Protein AF-A0A9E6B020-F1 (afdb_monomer)

Radius of gyration: 22.85 Å; Cα contacts (8 Å, |Δi|>4): 343; chains: 1; bounding box: 53×42×64 Å

Sequence (258 aa):
MNESLLTKIRNRLSPRLDPTKPTGILADKELQTIFALYQVLSGDEGVSRNEVLDFVNQRTKTVPGVLHAYRNGIALIHKRSRDFAQITMDERNAVLHKLLRSYRHPGLEPSWRRTLRLTPVVMDRLLAPQTVQSFRDLVVRDLLARYFTSARGWKLVGYEEFSGHVRTLDEPCEVRRVEFEGDDIILTLSDATVEVLADTGLQLAEDGLLRAITKWGRQTATFSHQTHAMLGERLEEDDSGFIVRVGNKKYQVADAGE

Foldseek 3Di:
DDDDPVRVLVCLLDPDADQPADAAADDPLLLLLLLLVLCLLLVDPPDDSVVLRVLLNVCSRPGGRLVVLSVLLLVVLCVQPVVLSPDDSVVVNVSVCVLDPDDDDPVPDDPVCVVVVVDPSNVCSVPHDSSSVSNCNRRSCSSVVVLCLDQNVCVVVPHPDRPNDDPDLPPAKEFADWDADQFWIWTQIPVRDIDTADLAQWEQDPVRFIWGQDPVNRHIYGYDPVVRVVQVVQWDQDQQGIWGGRHPGIRDHDGPDD

Secondary structure (DSSP, 8-state):
-PPPHHHHHHHHHS----TTSPP----HHHHHHHHHHHHHHH--TTS-HHHHHHHHHHHHHHSTTHHHHHHHHHHHHHTT-TTTTTS-HHHHHHHHHHHS-----GGGS-HHHHHTT--HHHHHHHHS-HHHHHHIIIIIHHHHHHHHTSHHHHHHTT-S----SSS-TTS-EEEEEEEEETTEEEEEETTS-EEEPPTT-EEE-TTS-EEEEETTTTEEEEEPHHHHHHHHTTEEEETTEEEEEETTEEEEEEE---

Solvent-accessible surface area (backbone atoms only — not comparable to full-atom values): 14793 Å² total; per-residue (Å²): 133,87,78,51,71,68,54,54,50,51,50,60,61,48,67,73,73,50,69,88,39,66,54,42,74,76,52,72,72,56,49,44,40,50,50,45,49,47,34,62,73,69,71,44,84,84,62,59,66,64,64,54,52,52,52,52,40,51,45,12,54,71,36,47,11,43,40,55,47,47,51,52,36,52,54,58,46,39,76,77,37,78,57,52,55,77,52,53,73,67,57,43,44,57,54,44,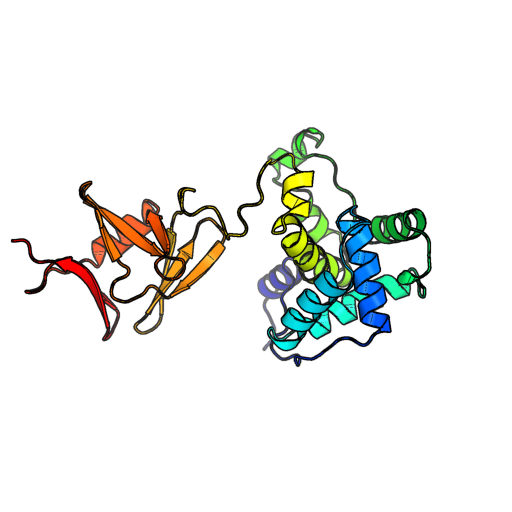56,74,68,45,81,84,72,77,59,77,90,78,50,63,69,68,38,64,75,68,65,54,41,69,68,56,50,43,51,72,71,48,55,66,69,50,46,36,27,45,67,64,37,50,44,53,55,48,52,54,41,61,70,32,56,65,37,28,46,73,76,70,41,95,69,55,77,90,48,84,74,57,69,83,56,91,38,34,31,69,40,73,45,79,58,79,54,43,45,39,39,30,34,75,86,70,50,73,49,73,57,50,51,77,18,41,36,60,44,98,87,71,44,62,32,33,44,34,83,89,75,65,28,69,23,40,48,35,75,71,42,42,54,62,51,58,77,48,57,45,79,54,97,66,15,37,29,37,72,32,79,90,39,64,27,45,29,43,68,53,78,131

pLDDT: mean 85.49, std 13.77, range [36.75, 98.44]

Mean predicted aligned error: 14.02 Å

Nearest PDB structures (foldseek):
  5j19-assembly1_A  TM=3.238E-01  e=4.592E-01  Homo sapiens
  8crc-assembly1_A  TM=3.229E-01  e=1.079E+00  Homo sapiens
  4rcp-assembly1_A  TM=3.195E-01  e=1.355E+00  Homo sapiens

Structure (mmCIF, N/CA/C/O backbone):
data_AF-A0A9E6B020-F1
#
_entry.id   AF-A0A9E6B020-F1
#
loop_
_atom_site.group_PDB
_atom_site.id
_atom_site.type_symbol
_atom_site.label_atom_id
_atom_site.label_alt_id
_atom_site.label_comp_id
_atom_site.label_asym_id
_atom_site.label_entity_id
_atom_site.label_seq_id
_atom_site.pdbx_PDB_ins_code
_atom_site.Cartn_x
_atom_site.Cartn_y
_atom_site.Cartn_z
_atom_site.occupancy
_atom_site.B_iso_or_equiv
_atom_site.auth_seq_id
_atom_site.auth_comp_id
_atom_site.auth_asym_id
_atom_site.auth_atom_id
_atom_site.pdbx_PDB_model_num
ATOM 1 N N . MET A 1 1 ? -19.507 20.415 -13.073 1.00 55.59 1 MET A N 1
ATOM 2 C CA . MET A 1 1 ? -19.107 21.310 -11.962 1.00 55.59 1 MET A CA 1
ATOM 3 C C . MET A 1 1 ? -17.609 21.555 -12.047 1.00 55.59 1 MET A C 1
ATOM 5 O O . MET A 1 1 ? -16.874 20.590 -12.202 1.00 55.59 1 MET A O 1
ATOM 9 N N . ASN A 1 2 ? -17.153 22.809 -11.987 1.00 65.75 2 ASN A N 1
ATOM 10 C CA . ASN A 1 2 ? -15.720 23.118 -11.964 1.00 65.75 2 ASN A CA 1
ATOM 11 C C . ASN A 1 2 ? -15.137 22.778 -10.585 1.00 65.75 2 ASN A C 1
ATOM 13 O O . ASN A 1 2 ? -15.584 23.321 -9.580 1.00 65.75 2 ASN A O 1
ATOM 17 N N . GLU A 1 3 ? -14.145 21.887 -10.533 1.00 79.00 3 GLU A N 1
ATOM 18 C CA . GLU A 1 3 ? -13.409 21.604 -9.297 1.00 79.00 3 GLU A CA 1
ATOM 19 C C . GLU A 1 3 ? -12.670 22.851 -8.797 1.00 79.00 3 GLU A C 1
ATOM 21 O O . GLU A 1 3 ? -12.023 23.559 -9.580 1.00 79.00 3 GLU A O 1
ATOM 26 N N . SER A 1 4 ? -12.714 23.081 -7.480 1.00 88.44 4 SER A N 1
ATOM 27 C CA . SER A 1 4 ? -11.963 24.163 -6.838 1.00 88.44 4 SER A CA 1
ATOM 28 C C . SER A 1 4 ? -10.448 23.989 -7.033 1.00 88.44 4 SER A C 1
ATOM 30 O O . SER A 1 4 ? -9.940 22.868 -7.138 1.00 88.44 4 SER A O 1
ATOM 32 N N . LEU A 1 5 ? -9.696 25.096 -7.042 1.00 81.38 5 LEU A N 1
ATOM 33 C CA . LEU A 1 5 ? -8.230 25.073 -7.151 1.00 81.38 5 LEU A CA 1
ATOM 34 C C . LEU A 1 5 ? -7.583 24.261 -6.013 1.00 81.38 5 LEU A C 1
ATOM 36 O O . LEU A 1 5 ? -6.641 23.507 -6.249 1.00 81.38 5 LEU A O 1
ATOM 40 N N . LEU A 1 6 ? -8.134 24.354 -4.798 1.00 75.62 6 LEU A N 1
ATOM 41 C CA . LEU A 1 6 ? -7.689 23.571 -3.643 1.00 75.62 6 LEU A CA 1
ATOM 42 C C . LEU A 1 6 ? -7.927 22.071 -3.844 1.00 75.62 6 LEU A C 1
ATOM 44 O O . LEU A 1 6 ? -7.044 21.271 -3.540 1.00 75.62 6 LEU A O 1
ATOM 48 N N . THR A 1 7 ? -9.073 21.684 -4.409 1.00 75.12 7 THR A N 1
ATOM 49 C CA . THR A 1 7 ? -9.372 20.287 -4.759 1.00 75.12 7 THR A CA 1
ATOM 50 C C . THR A 1 7 ? -8.377 19.764 -5.792 1.00 75.12 7 THR A C 1
ATOM 52 O O . THR A 1 7 ? -7.810 18.691 -5.600 1.00 75.12 7 THR A O 1
ATOM 55 N N . LYS A 1 8 ? -8.072 20.550 -6.832 1.00 74.19 8 LYS A N 1
ATOM 56 C CA . LYS A 1 8 ? -7.073 20.188 -7.852 1.00 74.19 8 LYS A CA 1
ATOM 57 C C . LYS A 1 8 ? -5.677 20.014 -7.258 1.00 74.19 8 LYS A C 1
ATOM 59 O O . LYS A 1 8 ? -4.999 19.040 -7.574 1.00 74.19 8 LYS A O 1
ATOM 64 N N . ILE A 1 9 ? -5.250 20.923 -6.378 1.00 76.19 9 ILE A N 1
ATOM 65 C CA . ILE A 1 9 ? -3.953 20.830 -5.691 1.00 76.19 9 ILE A CA 1
ATOM 66 C C . ILE A 1 9 ? -3.920 19.602 -4.778 1.00 76.19 9 ILE A C 1
ATOM 68 O O . ILE A 1 9 ? -2.966 18.831 -4.833 1.00 76.19 9 ILE A O 1
ATOM 72 N N . ARG A 1 10 ? -4.968 19.368 -3.984 1.00 75.94 10 ARG A N 1
ATOM 73 C CA . ARG A 1 10 ? -5.059 18.201 -3.098 1.00 75.94 10 ARG A CA 1
ATOM 74 C C . ARG A 1 10 ? -5.017 16.888 -3.880 1.00 75.94 10 ARG A C 1
ATOM 76 O O . ARG A 1 10 ? -4.250 16.002 -3.517 1.00 75.94 10 ARG A O 1
ATOM 83 N N . ASN A 1 11 ? -5.792 16.784 -4.959 1.00 71.81 11 ASN A N 1
ATOM 84 C CA . ASN A 1 11 ? -5.820 15.605 -5.827 1.00 71.81 11 ASN A CA 1
ATOM 85 C C . ASN A 1 11 ? -4.464 15.378 -6.509 1.00 71.81 11 ASN A C 1
ATOM 87 O O . ASN A 1 11 ? -4.029 14.238 -6.661 1.00 71.81 11 ASN A O 1
ATOM 91 N N . ARG A 1 12 ? -3.758 16.459 -6.862 1.00 74.00 12 ARG A N 1
ATOM 92 C CA . ARG A 1 12 ? -2.396 16.388 -7.399 1.00 74.00 12 ARG A CA 1
ATOM 93 C C . ARG A 1 12 ? -1.414 15.841 -6.360 1.00 74.00 12 ARG A C 1
ATOM 95 O O . ARG A 1 12 ? -0.698 14.892 -6.645 1.00 74.00 12 ARG A O 1
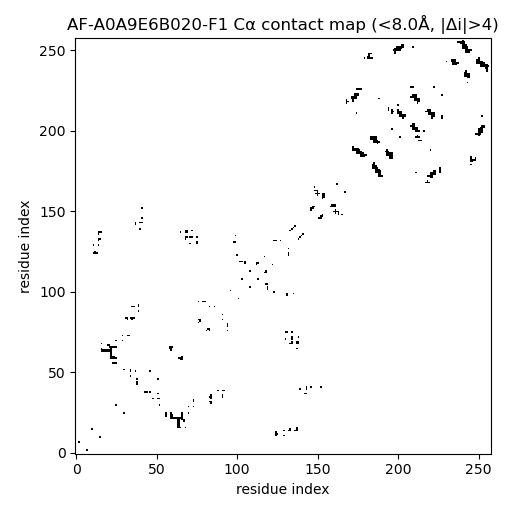ATOM 102 N N . LEU A 1 13 ? -1.430 16.387 -5.143 1.00 75.19 13 LEU A N 1
ATOM 103 C CA . LEU A 1 13 ? -0.491 16.042 -4.067 1.00 75.19 13 LEU A CA 1
ATOM 104 C C . LEU A 1 13 ? -0.776 14.699 -3.379 1.00 75.19 13 LEU A C 1
ATOM 106 O O . LEU A 1 13 ? 0.008 14.258 -2.539 1.00 75.19 13 LEU A O 1
ATOM 110 N N . SER A 1 14 ? -1.921 14.076 -3.633 1.00 78.50 14 SER A N 1
ATOM 111 C CA . SER A 1 14 ? -2.294 12.796 -3.029 1.00 78.50 14 SER A CA 1
ATOM 112 C C . SER A 1 14 ? -3.009 11.941 -4.066 1.00 78.50 14 SER A C 1
ATOM 114 O O . SER A 1 14 ? -4.242 11.939 -4.093 1.00 78.50 14 SER A O 1
ATOM 116 N N . PRO A 1 15 ? -2.249 11.233 -4.924 1.00 82.75 15 PRO A N 1
ATOM 117 C CA . PRO A 1 15 ? -2.811 10.283 -5.869 1.00 82.75 15 PRO A CA 1
ATOM 118 C C . PRO A 1 15 ? -3.754 9.306 -5.164 1.00 82.75 15 PRO A C 1
ATOM 120 O O . PRO A 1 15 ? -3.441 8.778 -4.096 1.00 82.75 15 PRO A O 1
ATOM 123 N N . ARG A 1 16 ? -4.919 9.071 -5.765 1.00 88.38 16 ARG A N 1
ATOM 124 C CA . ARG A 1 16 ? -5.928 8.128 -5.275 1.00 88.38 16 ARG A CA 1
ATOM 125 C C . ARG A 1 16 ? -6.237 7.113 -6.361 1.00 88.38 16 ARG A C 1
ATOM 127 O O . ARG A 1 16 ? -6.119 7.416 -7.548 1.00 88.38 16 ARG A O 1
ATOM 134 N N . LEU A 1 17 ? -6.636 5.919 -5.939 1.00 91.38 17 LEU A N 1
ATOM 135 C CA . LEU A 1 17 ? -7.218 4.941 -6.847 1.00 91.38 17 LEU A CA 1
ATOM 136 C C . LEU A 1 17 ? -8.537 5.492 -7.392 1.00 91.38 17 LEU A C 1
ATOM 138 O O . LEU A 1 17 ? -9.293 6.135 -6.665 1.00 91.38 17 LEU A O 1
ATOM 142 N N . ASP A 1 18 ? -8.792 5.237 -8.670 1.00 91.62 18 ASP A N 1
ATOM 143 C CA . ASP A 1 18 ? -10.074 5.532 -9.301 1.00 91.62 18 ASP A CA 1
ATOM 144 C C . ASP A 1 18 ? -10.991 4.309 -9.125 1.00 91.62 18 ASP A C 1
ATOM 146 O O . ASP A 1 18 ? -10.770 3.293 -9.797 1.00 91.62 18 ASP A O 1
ATOM 150 N N . PRO A 1 19 ? -11.998 4.370 -8.229 1.00 92.50 19 PRO A N 1
ATOM 151 C CA . PRO A 1 19 ? -12.847 3.224 -7.924 1.00 92.50 19 PRO A CA 1
ATOM 152 C C . PRO A 1 19 ? -13.773 2.848 -9.087 1.00 92.50 19 PRO A C 1
ATOM 154 O O . PRO A 1 19 ? -14.354 1.769 -9.075 1.00 92.50 19 PRO A O 1
ATOM 157 N N . THR A 1 20 ? -13.903 3.707 -10.104 1.00 95.00 20 THR A N 1
ATOM 158 C CA . THR A 1 20 ? -14.710 3.418 -11.297 1.00 95.00 20 THR A CA 1
ATOM 159 C C . THR A 1 20 ? -13.999 2.478 -12.272 1.00 95.00 20 THR A C 1
ATOM 161 O O . THR A 1 20 ? -14.618 1.961 -13.203 1.00 95.00 20 THR A O 1
ATOM 164 N N . LYS A 1 21 ? -12.690 2.244 -12.091 1.00 96.62 21 LYS A N 1
ATOM 165 C CA . LYS A 1 21 ? -11.925 1.328 -12.942 1.00 96.62 21 LYS A CA 1
ATOM 166 C C . LYS A 1 21 ? -12.154 -0.128 -12.527 1.00 96.62 21 LYS A C 1
ATOM 168 O O . LYS A 1 21 ? -12.123 -0.428 -11.332 1.00 96.62 21 LYS A O 1
ATOM 173 N N . PRO A 1 22 ? -12.292 -1.044 -13.502 1.00 95.56 22 PRO A N 1
ATOM 174 C CA . PRO A 1 22 ? -12.597 -2.440 -13.227 1.00 95.56 22 PRO A CA 1
ATOM 175 C C . PRO A 1 22 ? -11.447 -3.158 -12.514 1.00 95.56 22 PRO A C 1
ATOM 177 O O . PRO A 1 22 ? -10.271 -2.798 -12.649 1.00 95.56 22 PRO A O 1
ATOM 180 N N . THR A 1 23 ? -11.808 -4.215 -11.793 1.00 97.69 23 THR A N 1
ATOM 181 C CA . THR A 1 23 ? -10.883 -5.214 -11.253 1.00 97.69 23 THR A CA 1
ATOM 182 C C . THR A 1 23 ? -10.504 -6.243 -12.325 1.00 97.69 23 THR A C 1
ATOM 184 O O . THR A 1 23 ? -11.074 -6.275 -13.418 1.00 97.69 23 THR A O 1
ATOM 187 N N . GLY A 1 24 ? -9.503 -7.077 -12.044 1.00 97.06 24 GLY A N 1
ATOM 188 C CA . GLY A 1 24 ? -9.091 -8.152 -12.947 1.00 97.06 24 GLY A CA 1
ATOM 189 C C . GLY A 1 24 ? -7.696 -8.689 -12.652 1.00 97.06 24 GLY A C 1
ATOM 190 O O . GLY A 1 24 ? -7.213 -8.606 -11.524 1.00 97.06 24 GLY A O 1
ATOM 191 N N . ILE A 1 25 ? -7.050 -9.243 -13.677 1.00 96.81 25 ILE A N 1
ATOM 192 C CA . ILE A 1 25 ? -5.696 -9.804 -13.602 1.00 96.81 25 ILE A CA 1
ATOM 193 C C . ILE A 1 25 ? -4.771 -9.135 -14.615 1.00 96.81 25 ILE A C 1
ATOM 195 O O . ILE A 1 25 ? -5.205 -8.660 -15.671 1.00 96.81 25 ILE A O 1
ATOM 199 N N . LEU A 1 26 ? -3.490 -9.092 -14.268 1.00 97.31 26 LEU A N 1
ATOM 200 C CA . LEU A 1 26 ? -2.422 -8.685 -15.173 1.00 97.31 26 LEU A CA 1
ATOM 201 C C . LEU A 1 26 ? -2.055 -9.852 -16.100 1.00 97.31 26 LEU A C 1
ATOM 203 O O . LEU A 1 26 ? -2.167 -11.015 -15.720 1.00 97.31 26 LEU A O 1
ATOM 207 N N . ALA A 1 27 ? -1.599 -9.542 -17.310 1.00 97.56 27 ALA A N 1
ATOM 208 C CA . ALA A 1 27 ? -1.039 -10.534 -18.222 1.00 97.56 27 ALA A CA 1
ATOM 209 C C . ALA A 1 27 ? 0.325 -11.046 -17.723 1.00 97.56 27 ALA A C 1
ATOM 211 O O . ALA A 1 27 ? 1.034 -10.351 -16.996 1.00 97.56 27 ALA A O 1
ATOM 212 N N . ASP A 1 28 ? 0.771 -12.213 -18.187 1.00 97.19 28 ASP A N 1
ATOM 213 C CA . ASP A 1 28 ? 2.031 -12.815 -17.718 1.00 97.19 28 ASP A CA 1
ATOM 214 C C . ASP A 1 28 ? 3.259 -11.911 -17.899 1.00 97.19 28 ASP A C 1
ATOM 216 O O . ASP A 1 28 ? 4.110 -11.821 -17.012 1.00 97.19 28 ASP A O 1
ATOM 220 N N . LYS A 1 29 ? 3.340 -11.183 -19.020 1.00 96.94 29 LYS A N 1
ATOM 221 C CA . LYS A 1 29 ? 4.418 -10.207 -19.273 1.00 96.94 29 LYS A CA 1
ATOM 222 C C . LYS A 1 29 ? 4.358 -9.003 -18.324 1.00 96.94 29 LYS A C 1
ATOM 224 O O . LYS A 1 29 ? 5.392 -8.474 -17.910 1.00 96.94 29 LYS A O 1
ATOM 229 N N . GLU A 1 30 ? 3.149 -8.572 -17.969 1.00 98.06 30 GLU A N 1
ATOM 230 C CA . GLU A 1 30 ? 2.926 -7.511 -16.984 1.00 98.06 30 GLU A CA 1
ATOM 231 C C . GLU A 1 30 ? 3.397 -7.988 -15.600 1.00 98.06 30 GLU A C 1
ATOM 233 O O . GLU A 1 30 ? 4.183 -7.305 -14.944 1.00 98.06 30 GLU A O 1
ATOM 238 N N . LEU A 1 31 ? 3.019 -9.209 -15.208 1.00 97.94 31 LEU A N 1
ATOM 239 C CA . LEU A 1 31 ? 3.434 -9.854 -13.960 1.00 97.94 31 LEU A CA 1
ATOM 240 C C . LEU A 1 31 ? 4.957 -10.048 -13.871 1.00 97.94 31 LEU A C 1
ATOM 242 O O . LEU A 1 31 ? 5.540 -9.820 -12.814 1.00 97.94 31 LEU A O 1
ATOM 246 N N . GLN A 1 32 ? 5.631 -10.400 -14.972 1.00 97.69 32 GLN A N 1
ATOM 247 C CA . GLN A 1 32 ? 7.100 -10.456 -15.027 1.00 97.69 32 GLN A CA 1
ATOM 248 C C . GLN A 1 32 ? 7.745 -9.092 -14.744 1.00 97.69 32 GLN A C 1
ATOM 250 O O . GLN A 1 32 ? 8.721 -9.020 -13.999 1.00 97.69 32 GLN A O 1
ATOM 255 N N . THR A 1 33 ? 7.186 -8.009 -15.291 1.00 98.19 33 THR A N 1
ATOM 256 C CA . THR A 1 33 ? 7.685 -6.646 -15.041 1.00 98.19 33 THR A CA 1
ATOM 257 C C . THR A 1 33 ? 7.504 -6.251 -13.575 1.00 98.19 33 THR A C 1
ATOM 259 O O . THR A 1 33 ? 8.413 -5.679 -12.977 1.00 98.19 33 THR A O 1
ATOM 262 N N . ILE A 1 34 ? 6.358 -6.587 -12.976 1.00 98.00 34 ILE A N 1
ATOM 263 C CA . ILE A 1 34 ? 6.084 -6.309 -11.559 1.00 98.00 34 ILE A CA 1
ATOM 264 C C . ILE A 1 34 ? 6.983 -7.124 -10.634 1.00 98.00 34 ILE A C 1
ATOM 266 O O . ILE A 1 34 ? 7.492 -6.580 -9.658 1.00 98.00 34 ILE A O 1
ATOM 270 N N . PHE A 1 35 ? 7.237 -8.392 -10.952 1.00 97.50 35 PHE A N 1
ATOM 271 C CA . PHE A 1 35 ? 8.176 -9.202 -10.184 1.00 97.50 35 PHE A CA 1
ATOM 272 C C . PHE A 1 35 ? 9.600 -8.631 -10.250 1.00 97.50 35 PHE A C 1
ATOM 274 O O . PHE A 1 35 ? 10.226 -8.431 -9.213 1.00 97.50 35 PHE A O 1
ATOM 281 N N . ALA A 1 36 ? 10.080 -8.271 -11.445 1.00 96.62 36 ALA A N 1
ATOM 282 C CA . ALA A 1 36 ? 11.383 -7.628 -11.606 1.00 96.62 36 ALA A CA 1
ATOM 283 C C . ALA A 1 36 ? 11.474 -6.299 -10.836 1.00 96.62 36 ALA A C 1
ATOM 285 O O . ALA A 1 36 ? 12.505 -6.003 -10.238 1.00 96.62 36 ALA A O 1
ATOM 286 N N . LEU A 1 37 ? 10.390 -5.514 -10.812 1.00 96.06 37 LEU A N 1
ATOM 287 C CA . LEU A 1 37 ? 10.296 -4.290 -10.015 1.00 96.06 37 LEU A CA 1
ATOM 288 C C . LEU A 1 37 ? 10.406 -4.606 -8.520 1.00 96.06 37 LEU A C 1
ATOM 290 O O . LEU A 1 37 ? 11.164 -3.952 -7.810 1.00 96.06 37 LEU A O 1
ATOM 294 N N . TYR A 1 38 ? 9.671 -5.611 -8.051 1.00 95.06 38 TYR A N 1
ATOM 295 C CA . TYR A 1 38 ? 9.669 -6.026 -6.654 1.00 95.06 38 TYR A CA 1
ATOM 296 C C . TYR A 1 38 ? 11.061 -6.451 -6.171 1.00 95.06 38 TYR A C 1
ATOM 298 O O . TYR A 1 38 ? 11.473 -6.038 -5.089 1.00 95.06 38 TYR A O 1
ATOM 306 N N . GLN A 1 39 ? 11.804 -7.225 -6.970 1.00 92.56 39 GLN A N 1
ATOM 307 C CA . GLN A 1 39 ? 13.163 -7.653 -6.612 1.00 92.56 39 GLN A CA 1
ATOM 308 C C . GLN A 1 39 ? 14.093 -6.454 -6.381 1.00 92.56 39 GLN A C 1
ATOM 310 O O . GLN A 1 39 ? 14.808 -6.410 -5.388 1.00 92.56 39 GLN A O 1
ATOM 315 N N . VAL A 1 40 ? 14.025 -5.438 -7.246 1.00 91.56 40 VAL A N 1
ATOM 316 C CA . VAL A 1 40 ? 14.858 -4.231 -7.109 1.00 91.56 40 VAL A CA 1
ATOM 317 C C . VAL A 1 40 ? 14.454 -3.418 -5.880 1.00 91.56 40 VAL A C 1
ATOM 319 O O . VAL A 1 40 ? 15.307 -2.908 -5.164 1.00 91.56 40 VAL A O 1
ATOM 322 N N . LEU A 1 41 ? 13.148 -3.285 -5.630 1.00 88.38 41 LEU A N 1
ATOM 323 C CA . LEU A 1 41 ? 12.630 -2.515 -4.498 1.00 88.38 41 LEU A CA 1
ATOM 324 C C . LEU A 1 41 ? 12.944 -3.162 -3.145 1.00 88.38 41 LEU A C 1
ATOM 326 O O . LEU A 1 41 ? 13.236 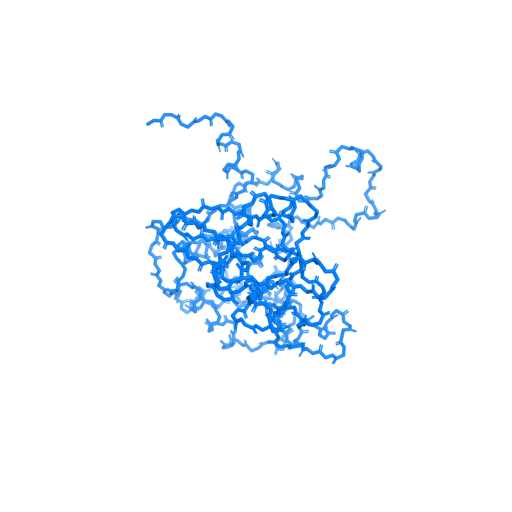-2.453 -2.186 1.00 88.38 41 LEU A O 1
ATOM 330 N N . SER A 1 42 ? 12.837 -4.487 -3.064 1.00 87.12 42 SER A N 1
ATOM 331 C CA . SER A 1 42 ? 13.102 -5.250 -1.839 1.00 87.12 42 SER A CA 1
ATOM 332 C C . SER A 1 42 ? 14.591 -5.488 -1.598 1.00 87.12 42 SER A C 1
ATOM 334 O O . SER A 1 42 ? 14.993 -5.655 -0.449 1.00 87.12 42 SER A O 1
ATOM 336 N N . GLY A 1 43 ? 15.399 -5.521 -2.664 1.00 85.06 43 GLY A N 1
ATOM 337 C CA . GLY A 1 43 ? 16.785 -5.982 -2.604 1.00 85.06 43 GLY A CA 1
ATOM 338 C C . GLY A 1 43 ? 16.918 -7.475 -2.274 1.00 85.06 43 GLY A C 1
ATOM 339 O O . GLY A 1 43 ? 18.019 -7.923 -1.975 1.00 85.06 43 GLY A O 1
ATOM 340 N N . ASP A 1 44 ? 15.818 -8.240 -2.300 1.00 83.81 44 ASP A N 1
ATOM 341 C CA . ASP A 1 44 ? 15.783 -9.671 -1.976 1.00 83.81 44 ASP A CA 1
ATOM 342 C C . ASP A 1 44 ? 15.581 -10.497 -3.252 1.00 83.81 44 ASP A C 1
ATOM 344 O O . ASP A 1 44 ? 14.473 -10.626 -3.780 1.00 83.81 44 ASP A O 1
ATOM 348 N N . GLU A 1 45 ? 16.668 -11.086 -3.749 1.00 82.88 45 GLU A N 1
ATOM 349 C CA . GLU A 1 45 ? 16.633 -11.977 -4.914 1.00 82.88 45 GLU A CA 1
ATOM 350 C C . GLU A 1 45 ? 15.981 -13.332 -4.612 1.00 82.88 45 GLU A C 1
ATOM 352 O O . GLU A 1 45 ? 15.519 -14.012 -5.528 1.00 82.88 45 GLU A O 1
ATOM 357 N N . GLY A 1 46 ? 15.904 -13.719 -3.336 1.00 85.31 46 GLY A N 1
ATOM 358 C CA . GLY A 1 46 ? 15.385 -15.010 -2.903 1.00 85.31 46 GLY A CA 1
ATOM 359 C C . GLY A 1 46 ? 13.867 -15.058 -2.746 1.00 85.31 46 GLY A C 1
ATOM 360 O O . GLY A 1 46 ? 13.346 -16.100 -2.337 1.00 85.31 46 GLY A O 1
ATOM 361 N N . VAL A 1 47 ? 13.150 -13.957 -2.992 1.00 87.12 47 VAL A N 1
ATOM 362 C CA . VAL A 1 47 ? 11.688 -13.920 -2.873 1.00 87.12 47 VAL A CA 1
ATOM 363 C C . VAL A 1 47 ? 11.019 -14.792 -3.939 1.00 87.12 47 VAL A C 1
ATOM 365 O O . VAL A 1 47 ? 11.378 -14.774 -5.118 1.00 87.12 47 VAL A O 1
ATOM 368 N N . SER A 1 48 ? 10.010 -15.564 -3.528 1.00 91.81 48 SER A N 1
ATOM 369 C CA . SER A 1 48 ? 9.273 -16.436 -4.441 1.00 91.81 48 SER A CA 1
ATOM 370 C C . SER A 1 48 ? 8.467 -15.615 -5.442 1.00 91.81 48 SER A C 1
ATOM 372 O O . SER A 1 48 ? 7.654 -14.769 -5.065 1.00 91.81 48 SER A O 1
ATOM 374 N N . ARG A 1 49 ? 8.630 -15.920 -6.734 1.00 94.44 49 ARG A N 1
ATOM 375 C CA . ARG A 1 49 ? 7.823 -15.310 -7.796 1.00 94.44 49 ARG A CA 1
ATOM 376 C C . ARG A 1 49 ? 6.334 -15.499 -7.539 1.00 94.44 49 ARG A C 1
ATOM 378 O O . ARG A 1 49 ? 5.595 -14.523 -7.584 1.00 94.44 49 ARG A O 1
ATOM 385 N N . ASN A 1 50 ? 5.909 -16.722 -7.230 1.00 94.44 50 ASN A N 1
ATOM 386 C CA . ASN A 1 50 ? 4.492 -17.041 -7.051 1.00 94.44 50 ASN A CA 1
ATOM 387 C C . ASN A 1 50 ? 3.872 -16.241 -5.899 1.00 94.44 50 ASN A C 1
ATOM 389 O O . ASN A 1 50 ? 2.798 -15.687 -6.075 1.00 94.44 50 ASN A O 1
ATOM 393 N N . GLU A 1 51 ? 4.592 -16.067 -4.785 1.00 90.94 51 GLU A N 1
ATOM 394 C CA . GLU A 1 51 ? 4.114 -15.271 -3.645 1.00 90.94 51 GLU A CA 1
ATOM 395 C C . GLU A 1 51 ? 3.800 -13.818 -4.042 1.00 90.94 51 GLU A C 1
ATOM 397 O O . GLU A 1 51 ? 2.762 -13.268 -3.666 1.00 90.94 51 GLU A O 1
ATOM 402 N N . VAL A 1 52 ? 4.679 -13.198 -4.838 1.00 93.19 52 VAL A N 1
ATOM 403 C CA . VAL A 1 52 ? 4.475 -11.829 -5.330 1.00 93.19 52 VAL A CA 1
ATOM 404 C C . VAL A 1 52 ? 3.303 -11.776 -6.309 1.00 93.19 52 VAL A C 1
ATOM 406 O O . VAL A 1 52 ? 2.474 -10.869 -6.226 1.00 93.19 52 VAL A O 1
ATOM 409 N N . LEU A 1 53 ? 3.210 -12.738 -7.234 1.00 94.62 53 LEU A N 1
ATOM 410 C CA . LEU A 1 53 ? 2.138 -12.756 -8.232 1.00 94.62 53 LEU A CA 1
ATOM 411 C C . LEU A 1 53 ? 0.767 -13.000 -7.593 1.00 94.62 53 LEU A C 1
ATOM 413 O O . LEU A 1 53 ? -0.197 -12.348 -7.989 1.00 94.62 53 LEU A O 1
ATOM 417 N N . ASP A 1 54 ? 0.681 -13.882 -6.599 1.00 93.50 54 ASP A N 1
ATOM 418 C CA . ASP A 1 54 ? -0.552 -14.173 -5.866 1.00 93.50 54 ASP A CA 1
ATOM 419 C C . ASP A 1 54 ? -1.044 -12.938 -5.116 1.00 93.50 54 ASP A C 1
ATOM 421 O O . ASP A 1 54 ? -2.216 -12.576 -5.235 1.00 93.50 54 ASP A O 1
ATOM 425 N N . PHE A 1 55 ? -0.140 -12.224 -4.436 1.00 93.75 55 PHE A N 1
ATOM 426 C CA . PHE A 1 55 ? -0.463 -10.950 -3.796 1.00 93.75 55 PHE A CA 1
ATOM 427 C C . PHE A 1 55 ? -0.997 -9.925 -4.804 1.00 93.75 55 PHE A C 1
ATOM 429 O O . PHE A 1 55 ? -2.079 -9.366 -4.609 1.00 93.75 55 PHE A O 1
ATOM 436 N N . VAL A 1 56 ? -0.271 -9.691 -5.901 1.00 96.31 56 VAL A N 1
ATOM 437 C CA . VAL A 1 56 ? -0.668 -8.697 -6.908 1.00 96.31 56 VAL A CA 1
ATOM 438 C C . VAL A 1 56 ? -2.015 -9.072 -7.526 1.00 96.31 56 VAL A C 1
ATOM 440 O O . VAL A 1 56 ? -2.907 -8.230 -7.591 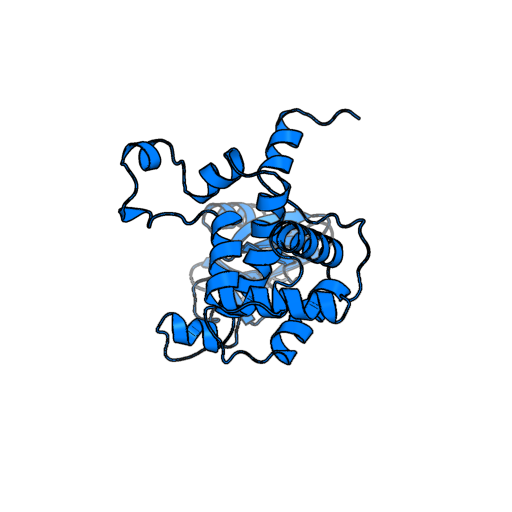1.00 96.31 56 VAL A O 1
ATOM 443 N N . ASN A 1 57 ? -2.209 -10.337 -7.903 1.00 95.94 57 ASN A N 1
ATOM 444 C CA . ASN A 1 57 ? -3.468 -10.817 -8.469 1.00 95.94 57 ASN A CA 1
ATOM 445 C C . ASN A 1 57 ? -4.629 -10.726 -7.475 1.00 95.94 57 ASN A C 1
ATOM 447 O O . ASN A 1 57 ? -5.738 -10.363 -7.866 1.00 95.94 57 ASN A O 1
ATOM 451 N N . GLN A 1 58 ? -4.405 -11.038 -6.197 1.00 94.81 58 GLN A N 1
ATOM 452 C CA . GLN A 1 58 ? -5.415 -10.858 -5.157 1.00 94.81 58 GLN A CA 1
ATOM 453 C C . GLN A 1 58 ? -5.829 -9.386 -5.081 1.00 94.81 58 GLN A C 1
ATOM 455 O O . GLN A 1 58 ? -7.022 -9.080 -5.131 1.00 94.81 58 GLN A O 1
ATOM 460 N N . ARG A 1 59 ? -4.864 -8.460 -5.030 1.00 94.88 59 ARG A N 1
ATOM 461 C CA . ARG A 1 59 ? -5.122 -7.014 -4.962 1.00 94.88 59 ARG A CA 1
ATOM 462 C C . ARG A 1 59 ? -5.872 -6.504 -6.191 1.00 94.88 59 ARG A C 1
ATOM 464 O O . ARG A 1 59 ? -6.885 -5.825 -6.039 1.00 94.88 59 ARG A O 1
ATOM 471 N N . THR A 1 60 ? -5.440 -6.865 -7.400 1.00 97.50 60 THR A N 1
ATOM 472 C CA . THR A 1 60 ? -6.092 -6.416 -8.642 1.00 97.50 60 THR A CA 1
ATOM 473 C C . THR A 1 60 ? -7.496 -6.992 -8.832 1.00 97.50 60 THR A C 1
ATOM 475 O O . THR A 1 60 ? -8.319 -6.350 -9.485 1.00 97.50 60 THR A O 1
ATOM 478 N N . LYS A 1 61 ? -7.795 -8.170 -8.264 1.00 97.06 61 LYS A N 1
ATOM 479 C CA . LYS A 1 61 ? -9.137 -8.781 -8.281 1.00 97.06 61 LYS A CA 1
ATOM 480 C C . LYS A 1 61 ? -10.097 -8.157 -7.266 1.00 97.06 61 LYS A C 1
ATOM 482 O O . LYS A 1 61 ? -11.293 -8.108 -7.530 1.00 97.06 61 LYS A O 1
ATOM 487 N N . THR A 1 62 ? -9.583 -7.717 -6.118 1.00 91.81 62 THR A N 1
ATOM 488 C CA . THR A 1 62 ? -10.400 -7.315 -4.957 1.00 91.81 62 THR A CA 1
ATOM 489 C C . THR A 1 62 ? -10.591 -5.812 -4.819 1.00 91.81 62 THR A C 1
ATOM 491 O O . THR A 1 62 ? -11.624 -5.384 -4.316 1.00 91.81 62 THR A O 1
ATOM 494 N N . VAL A 1 63 ? -9.627 -5.003 -5.263 1.00 93.56 63 VAL A N 1
ATOM 495 C CA . VAL A 1 63 ? -9.644 -3.553 -5.039 1.00 93.56 63 VAL A CA 1
ATOM 496 C C . VAL A 1 63 ? -9.781 -2.801 -6.368 1.00 93.56 63 VAL A C 1
ATOM 498 O O . VAL A 1 63 ? -8.852 -2.824 -7.188 1.00 93.56 63 VAL A O 1
ATOM 501 N N . PRO A 1 64 ? -10.907 -2.098 -6.598 1.00 95.31 64 PRO A N 1
ATOM 502 C CA . PRO A 1 64 ? -11.099 -1.260 -7.779 1.00 95.31 64 PRO A CA 1
ATOM 503 C C . PRO A 1 64 ? -9.984 -0.218 -7.955 1.00 95.31 64 PRO A C 1
ATOM 505 O O . PRO A 1 64 ? -9.438 0.314 -6.988 1.00 95.31 64 PRO A O 1
ATOM 508 N N . GLY A 1 65 ? -9.604 0.061 -9.204 1.00 95.31 65 GLY A N 1
ATOM 509 C CA . GLY A 1 65 ? -8.516 0.997 -9.519 1.00 95.31 65 GLY A CA 1
ATOM 510 C C . GLY A 1 65 ? -7.097 0.429 -9.446 1.00 95.31 65 GLY A C 1
ATOM 511 O O . GLY A 1 65 ? -6.217 0.943 -10.142 1.00 95.31 65 GLY A O 1
ATOM 512 N N . VAL A 1 66 ? -6.850 -0.646 -8.686 1.00 96.88 66 VAL A N 1
ATOM 513 C CA . VAL A 1 66 ? -5.490 -1.191 -8.507 1.00 96.88 66 VAL A CA 1
ATOM 514 C C . VAL A 1 66 ? -4.926 -1.737 -9.815 1.00 96.88 66 VAL A C 1
ATOM 516 O O . VAL A 1 66 ? -3.817 -1.368 -10.197 1.00 96.88 66 VAL A O 1
ATOM 519 N N . LEU A 1 67 ? -5.699 -2.530 -10.566 1.00 98.19 67 LEU A N 1
ATOM 520 C CA . LEU A 1 67 ? -5.266 -3.050 -11.870 1.00 98.19 67 LEU A CA 1
ATOM 521 C C . LEU A 1 67 ? -4.793 -1.926 -12.805 1.00 98.19 67 LEU A C 1
ATOM 523 O O . LEU A 1 67 ? -3.746 -2.028 -13.445 1.00 98.19 67 LEU A O 1
ATOM 527 N N . HIS A 1 68 ? -5.549 -0.829 -12.855 1.00 98.06 68 HIS A N 1
ATOM 528 C CA . HIS A 1 68 ? -5.211 0.326 -13.676 1.00 98.06 68 HIS A CA 1
ATOM 529 C C . HIS A 1 68 ? -3.930 1.024 -13.194 1.00 98.06 68 HIS A C 1
ATOM 531 O O . HIS A 1 68 ? -3.082 1.376 -14.014 1.00 98.06 68 HIS A O 1
ATOM 537 N N . ALA A 1 69 ? -3.748 1.179 -11.878 1.00 97.44 69 ALA A N 1
ATOM 538 C CA . ALA A 1 69 ? -2.533 1.752 -11.301 1.00 97.44 69 ALA A CA 1
ATOM 539 C C . ALA A 1 69 ? -1.283 0.923 -11.650 1.00 97.44 69 ALA A C 1
ATOM 541 O O . ALA A 1 69 ? -0.291 1.487 -12.119 1.00 97.44 69 ALA A O 1
ATOM 542 N N . TYR A 1 70 ? -1.354 -0.405 -11.514 1.00 98.25 70 TYR A N 1
ATOM 543 C CA . TYR A 1 70 ? -0.266 -1.315 -11.885 1.00 98.25 70 TYR A CA 1
ATOM 544 C C . TYR A 1 70 ? 0.078 -1.217 -13.376 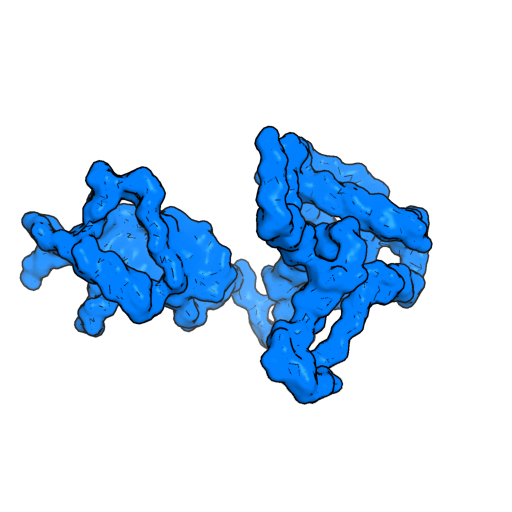1.00 98.25 70 TYR A C 1
ATOM 546 O O . TYR A 1 70 ? 1.247 -1.045 -13.724 1.00 98.25 70 TYR A O 1
ATOM 554 N N . ARG A 1 71 ? -0.924 -1.225 -14.265 1.00 98.44 71 ARG A N 1
ATOM 555 C CA . ARG A 1 71 ? -0.712 -1.055 -15.715 1.00 98.44 71 ARG A CA 1
ATOM 556 C C . ARG A 1 71 ? -0.074 0.283 -16.072 1.00 98.44 71 ARG A C 1
ATOM 558 O O . ARG A 1 71 ? 0.843 0.328 -16.889 1.00 98.44 71 ARG A O 1
ATOM 565 N N . ASN A 1 72 ? -0.502 1.367 -15.429 1.00 98.00 72 ASN A N 1
ATOM 566 C CA . ASN A 1 72 ? 0.108 2.683 -15.620 1.00 98.00 72 ASN A CA 1
ATOM 567 C C . ASN A 1 72 ? 1.566 2.708 -15.138 1.00 98.00 72 ASN A C 1
ATOM 569 O O . ASN A 1 72 ? 2.416 3.314 -15.793 1.00 98.00 72 ASN A O 1
ATOM 573 N N . GLY A 1 73 ? 1.867 2.028 -14.028 1.00 97.50 73 GLY A N 1
ATOM 574 C CA . GLY A 1 73 ? 3.230 1.838 -13.535 1.00 97.50 73 GLY A CA 1
ATOM 575 C C . GLY A 1 73 ? 4.108 1.064 -14.519 1.00 97.50 73 GLY A C 1
ATOM 576 O O . GLY A 1 73 ? 5.196 1.521 -14.862 1.00 97.50 73 GLY A O 1
ATOM 577 N N . ILE A 1 74 ? 3.608 -0.054 -15.050 1.00 98.19 74 ILE A N 1
ATOM 578 C CA . ILE A 1 74 ? 4.295 -0.851 -16.079 1.00 98.19 74 ILE A CA 1
ATOM 579 C C . ILE A 1 74 ? 4.559 -0.006 -17.325 1.00 98.19 74 ILE A C 1
ATOM 581 O O . ILE A 1 74 ? 5.691 0.053 -17.798 1.00 98.19 74 ILE A O 1
ATOM 585 N N . ALA A 1 75 ? 3.554 0.722 -17.816 1.00 98.19 75 ALA A N 1
ATOM 586 C CA . ALA A 1 75 ? 3.712 1.607 -18.965 1.00 98.19 75 ALA A CA 1
ATOM 587 C C . ALA A 1 75 ? 4.757 2.709 -18.709 1.00 98.19 75 ALA A C 1
ATOM 589 O O . ALA A 1 75 ? 5.511 3.075 -19.612 1.00 98.19 75 ALA A O 1
ATOM 590 N N . LEU A 1 76 ? 4.833 3.241 -17.483 1.00 97.06 76 LEU A N 1
ATOM 591 C CA . LEU A 1 76 ? 5.856 4.213 -17.092 1.00 97.06 76 LEU A CA 1
ATOM 592 C C . LEU A 1 76 ? 7.267 3.603 -17.111 1.00 97.06 76 LEU A C 1
ATOM 594 O O . LEU A 1 76 ? 8.194 4.254 -17.595 1.00 97.06 76 LEU A O 1
ATOM 598 N N . ILE A 1 77 ? 7.425 2.365 -16.638 1.00 97.25 77 ILE A N 1
ATOM 599 C CA . ILE A 1 77 ? 8.693 1.624 -16.687 1.00 97.25 77 ILE A CA 1
ATOM 600 C C . ILE A 1 77 ? 9.083 1.329 -18.139 1.00 97.25 77 ILE A C 1
ATOM 602 O O . ILE A 1 77 ? 10.206 1.627 -18.544 1.00 97.25 77 ILE A O 1
ATOM 606 N N . HIS A 1 78 ? 8.151 0.838 -18.959 1.00 97.44 78 HIS A N 1
ATOM 607 C CA . HIS A 1 78 ? 8.393 0.488 -20.365 1.00 97.44 78 HIS A CA 1
ATOM 608 C C . HIS A 1 78 ? 8.764 1.683 -21.243 1.00 97.44 78 HIS A C 1
ATOM 610 O O . HIS A 1 78 ? 9.504 1.525 -22.213 1.00 97.44 78 HIS A O 1
ATOM 616 N N . LYS A 1 79 ? 8.337 2.899 -20.878 1.00 96.94 79 LYS A N 1
ATOM 617 C CA . LYS A 1 79 ? 8.830 4.141 -21.505 1.00 96.94 79 LYS A CA 1
ATOM 618 C C . LYS A 1 79 ? 10.331 4.367 -21.297 1.00 96.94 79 LYS A C 1
ATOM 620 O O . LYS A 1 79 ? 10.921 5.159 -22.027 1.00 96.94 79 LYS A O 1
ATOM 625 N N . ARG A 1 80 ? 10.940 3.737 -20.289 1.00 95.31 80 ARG A N 1
ATOM 626 C CA . ARG A 1 80 ? 12.377 3.825 -19.985 1.00 95.31 80 ARG A CA 1
ATOM 627 C C . ARG A 1 80 ? 13.142 2.565 -20.377 1.00 95.31 80 ARG A C 1
ATOM 629 O O . ARG A 1 80 ? 14.279 2.689 -20.810 1.00 95.31 80 ARG A O 1
ATOM 636 N N . SER A 1 81 ? 12.530 1.392 -20.234 1.00 96.88 81 SER A N 1
ATOM 637 C CA . SER A 1 81 ? 13.094 0.107 -20.652 1.00 96.88 81 SER A CA 1
ATOM 638 C C . SER A 1 81 ? 11.972 -0.874 -20.997 1.00 96.88 81 SER A C 1
ATOM 640 O O . SER A 1 81 ? 11.235 -1.307 -20.110 1.00 96.88 81 SER A O 1
ATOM 642 N N . ARG A 1 82 ? 11.818 -1.205 -22.288 1.00 94.06 82 ARG A N 1
ATOM 643 C CA . ARG A 1 82 ? 10.773 -2.132 -22.773 1.00 94.06 82 ARG A CA 1
ATOM 644 C C . ARG A 1 82 ? 10.957 -3.543 -22.217 1.00 94.06 82 ARG A C 1
ATOM 646 O O . ARG A 1 82 ? 9.980 -4.177 -21.838 1.00 94.06 82 ARG A O 1
ATOM 653 N N . ASP A 1 83 ? 12.207 -3.972 -22.083 1.00 94.88 83 ASP A N 1
ATOM 654 C CA . ASP A 1 83 ? 12.581 -5.307 -21.619 1.00 94.88 83 ASP A CA 1
ATOM 655 C C . ASP A 1 83 ? 13.054 -5.283 -20.160 1.00 94.88 83 ASP A C 1
ATOM 657 O O . ASP A 1 83 ? 13.974 -5.998 -19.772 1.00 94.88 83 ASP A O 1
ATOM 661 N N . PHE A 1 84 ? 12.419 -4.452 -19.323 1.00 97.38 84 PHE A N 1
ATOM 662 C CA . PHE A 1 84 ? 12.807 -4.251 -17.921 1.00 97.38 84 PHE A CA 1
ATOM 663 C C . PHE A 1 84 ? 12.957 -5.561 -17.123 1.00 97.38 84 PHE A C 1
ATOM 665 O O . PHE A 1 84 ? 13.828 -5.670 -16.269 1.00 97.38 84 PHE A O 1
ATOM 672 N N . ALA A 1 85 ? 12.139 -6.574 -17.416 1.00 97.06 85 ALA A N 1
ATOM 673 C CA . ALA A 1 85 ? 12.221 -7.878 -16.757 1.00 97.06 85 ALA A CA 1
ATOM 674 C C . ALA A 1 85 ? 13.388 -8.765 -17.236 1.00 97.06 85 ALA A C 1
ATOM 676 O O . ALA A 1 85 ? 13.690 -9.755 -16.580 1.00 97.06 85 ALA A O 1
ATOM 677 N N . GLN A 1 86 ? 14.017 -8.442 -18.369 1.00 97.25 86 GLN A N 1
ATOM 678 C CA . GLN A 1 86 ? 15.083 -9.241 -18.992 1.00 97.25 86 GLN A CA 1
ATOM 679 C C . GLN A 1 86 ? 16.480 -8.649 -18.769 1.00 97.25 86 GLN A C 1
ATOM 681 O O . GLN A 1 86 ? 17.470 -9.363 -18.877 1.00 97.25 86 GLN A O 1
ATOM 686 N N . ILE A 1 87 ? 16.567 -7.362 -18.433 1.00 96.75 87 ILE A N 1
ATOM 687 C CA . ILE A 1 87 ? 17.830 -6.697 -18.085 1.00 96.75 87 ILE A CA 1
ATOM 688 C C . ILE A 1 87 ? 18.331 -7.112 -16.693 1.00 96.75 87 ILE A C 1
ATOM 690 O O . ILE A 1 87 ? 17.573 -7.662 -15.883 1.00 96.75 87 ILE A O 1
ATOM 694 N N . THR A 1 88 ? 19.605 -6.831 -16.418 1.00 95.56 88 THR A N 1
ATOM 695 C CA . THR A 1 88 ? 20.293 -7.169 -15.160 1.00 95.56 88 THR A CA 1
ATOM 696 C C . THR A 1 88 ? 19.765 -6.367 -13.966 1.00 95.56 88 THR A C 1
ATOM 698 O O . THR A 1 88 ? 19.111 -5.335 -14.134 1.00 95.56 88 THR A O 1
ATOM 701 N N . MET A 1 89 ? 20.058 -6.816 -12.739 1.00 90.31 89 MET A N 1
ATOM 702 C CA . MET A 1 89 ? 19.628 -6.120 -11.517 1.00 90.31 89 MET A CA 1
ATOM 703 C C . MET A 1 89 ? 20.135 -4.671 -11.464 1.00 90.31 89 MET A C 1
ATOM 705 O O . MET A 1 89 ? 19.355 -3.755 -11.193 1.00 90.31 89 MET A O 1
ATOM 709 N N . ASP A 1 90 ? 21.405 -4.447 -11.805 1.00 89.75 90 ASP A N 1
ATOM 710 C CA . ASP A 1 90 ? 22.016 -3.115 -11.809 1.00 89.75 90 ASP A CA 1
ATOM 711 C C . ASP A 1 90 ? 21.357 -2.181 -12.827 1.00 89.75 90 ASP A C 1
ATOM 713 O O . ASP A 1 90 ? 21.059 -1.021 -12.528 1.00 89.75 90 ASP A O 1
ATOM 717 N N . GLU A 1 91 ? 21.053 -2.688 -14.024 1.00 94.38 91 GLU A N 1
ATOM 718 C CA . GLU A 1 91 ? 20.351 -1.914 -15.047 1.00 94.38 91 GLU A CA 1
ATOM 719 C C . GLU A 1 91 ? 18.922 -1.576 -14.617 1.00 94.38 91 GLU A C 1
ATOM 721 O O . GLU A 1 91 ? 18.464 -0.445 -14.821 1.00 94.38 91 GLU A O 1
ATOM 726 N N . ARG A 1 92 ? 18.210 -2.517 -13.980 1.00 94.44 92 ARG A N 1
ATOM 727 C CA . ARG A 1 92 ? 16.876 -2.250 -13.425 1.00 94.44 92 ARG A CA 1
ATOM 728 C C . ARG A 1 92 ? 16.946 -1.168 -12.357 1.00 94.44 92 ARG A C 1
ATOM 730 O O . ARG A 1 92 ? 16.145 -0.232 -12.388 1.00 94.44 92 ARG A O 1
ATOM 737 N N . ASN A 1 93 ? 17.924 -1.254 -11.458 1.00 89.00 93 ASN A N 1
ATOM 738 C CA . ASN A 1 93 ? 18.145 -0.253 -10.425 1.00 89.00 93 ASN A CA 1
ATOM 739 C C . ASN A 1 93 ? 18.444 1.127 -11.035 1.00 89.00 93 ASN A C 1
ATOM 741 O O . ASN A 1 93 ? 17.840 2.128 -10.649 1.00 89.00 93 ASN A O 1
ATOM 745 N N . ALA A 1 94 ? 19.281 1.191 -12.073 1.00 87.62 94 ALA A N 1
ATOM 746 C CA . ALA A 1 94 ? 19.562 2.428 -12.799 1.00 87.62 94 ALA A CA 1
ATOM 747 C C . ALA A 1 94 ? 18.310 3.020 -13.477 1.00 87.62 94 ALA A C 1
ATOM 749 O O . ALA A 1 94 ? 18.125 4.242 -13.488 1.00 87.62 94 ALA A O 1
ATOM 750 N N . VAL A 1 95 ? 17.424 2.182 -14.029 1.00 92.25 95 VAL A N 1
ATOM 751 C CA . VAL A 1 95 ? 16.125 2.622 -14.566 1.00 92.25 95 VAL A CA 1
ATOM 752 C C . VAL A 1 95 ? 15.246 3.191 -13.452 1.00 92.25 95 VAL A C 1
ATOM 754 O O . VAL A 1 95 ? 14.672 4.272 -13.626 1.00 92.25 95 VAL A O 1
ATOM 757 N N . LEU A 1 96 ? 15.165 2.518 -12.300 1.00 90.12 96 LEU A N 1
ATOM 758 C CA . LEU A 1 96 ? 14.365 2.996 -11.176 1.00 90.12 96 LEU A CA 1
ATOM 759 C C . LEU A 1 96 ? 14.922 4.280 -10.572 1.00 90.12 96 LEU A C 1
ATOM 761 O O . LEU A 1 96 ? 14.128 5.173 -10.317 1.00 90.12 96 LEU A O 1
ATOM 765 N N . HIS A 1 97 ? 16.236 4.461 -10.444 1.00 86.38 97 HIS A N 1
ATOM 766 C CA . HIS A 1 97 ? 16.822 5.721 -9.966 1.00 86.38 97 HIS A CA 1
ATOM 767 C C . HIS A 1 97 ? 16.530 6.924 -10.878 1.00 86.38 97 HIS A C 1
ATOM 769 O O . HIS A 1 97 ? 16.483 8.064 -10.411 1.00 86.38 97 HIS A O 1
ATOM 775 N N . LYS A 1 98 ? 16.285 6.698 -12.176 1.00 87.00 98 LYS A N 1
ATOM 776 C CA . LYS A 1 98 ? 15.838 7.754 -13.104 1.00 87.00 98 LYS A CA 1
ATOM 777 C C . LYS A 1 98 ? 14.358 8.111 -12.928 1.00 87.00 98 LYS A C 1
ATOM 779 O O . LYS A 1 98 ? 13.953 9.217 -13.285 1.00 87.00 98 LYS A O 1
ATOM 784 N N . LEU A 1 99 ? 13.543 7.179 -12.432 1.00 86.19 99 LEU A N 1
ATOM 785 C CA . LEU A 1 99 ? 12.107 7.372 -12.198 1.00 86.19 99 LEU A CA 1
ATOM 786 C C . LEU A 1 99 ? 11.819 7.866 -10.778 1.00 86.19 99 LEU A C 1
ATOM 788 O O . LEU A 1 99 ? 11.021 8.777 -10.579 1.00 86.19 99 LEU A O 1
ATOM 792 N N . LEU A 1 100 ? 12.476 7.258 -9.801 1.00 84.94 100 LEU A N 1
ATOM 793 C CA . LEU A 1 100 ? 12.297 7.439 -8.376 1.00 84.94 100 LEU A CA 1
ATOM 794 C C . LEU A 1 100 ? 13.498 8.212 -7.841 1.00 84.94 100 LEU A C 1
ATOM 796 O O . LEU A 1 100 ? 14.616 7.708 -7.783 1.00 84.94 100 LEU A O 1
ATOM 800 N N . ARG A 1 101 ? 13.257 9.451 -7.411 1.00 77.06 101 ARG A N 1
ATOM 801 C CA . ARG A 1 101 ? 14.280 10.237 -6.719 1.00 77.06 101 ARG A CA 1
ATOM 802 C C . ARG A 1 101 ? 14.690 9.542 -5.426 1.00 77.06 101 ARG A C 1
ATOM 804 O O . ARG A 1 101 ? 13.823 9.268 -4.593 1.00 77.06 101 ARG A O 1
ATOM 811 N N . SER A 1 102 ? 15.988 9.314 -5.263 1.00 70.31 102 SER A N 1
ATOM 812 C CA . SER A 1 102 ? 16.581 8.964 -3.975 1.00 70.31 102 SER A CA 1
ATOM 813 C C . SER A 1 102 ? 16.579 10.189 -3.074 1.00 70.31 102 SER A C 1
ATOM 815 O O . SER A 1 102 ? 16.921 11.292 -3.509 1.00 70.31 102 SER A O 1
ATOM 817 N N . TYR A 1 103 ? 16.224 9.991 -1.813 1.00 65.38 103 TYR A N 1
ATOM 818 C CA . TYR A 1 103 ? 16.281 11.043 -0.810 1.00 65.38 103 TYR A CA 1
ATOM 819 C C . TYR A 1 103 ? 17.398 10.771 0.174 1.00 65.38 103 TYR A C 1
ATOM 821 O O . TYR A 1 103 ? 17.668 9.622 0.519 1.00 65.38 103 TYR A O 1
ATOM 829 N N . ARG A 1 104 ? 18.061 11.843 0.610 1.00 61.94 104 ARG A N 1
ATOM 830 C CA . ARG A 1 104 ? 19.053 11.732 1.672 1.00 61.94 104 ARG A CA 1
ATOM 831 C C . ARG A 1 104 ? 18.341 11.424 2.982 1.00 61.94 104 ARG A C 1
ATOM 833 O O . ARG A 1 104 ? 17.178 11.780 3.181 1.00 61.94 104 ARG A O 1
ATOM 840 N N . HIS A 1 105 ? 19.070 10.772 3.879 1.00 60.09 105 HIS A N 1
ATOM 841 C CA . HIS A 1 105 ? 18.599 10.548 5.234 1.00 60.09 105 HIS A CA 1
ATOM 842 C C . HIS A 1 105 ? 18.217 11.899 5.879 1.00 60.09 105 HIS A C 1
ATOM 844 O O . HIS A 1 105 ? 19.003 12.844 5.766 1.00 60.09 105 HIS A O 1
ATOM 850 N N . PRO A 1 106 ? 17.071 12.021 6.580 1.00 58.41 106 PRO A N 1
ATOM 851 C CA . PRO A 1 106 ? 16.614 13.291 7.163 1.00 58.41 106 PRO A CA 1
ATOM 852 C C . PRO A 1 106 ? 17.645 13.980 8.076 1.00 58.41 106 PRO A C 1
ATOM 854 O O . PRO A 1 106 ? 17.704 15.209 8.154 1.00 58.41 106 PRO A O 1
ATOM 857 N N . GLY A 1 107 ? 18.507 13.194 8.731 1.00 64.62 107 GLY A N 1
ATOM 858 C CA . GLY A 1 107 ? 19.614 13.702 9.552 1.00 64.62 107 GLY A CA 1
ATOM 859 C C . GLY A 1 107 ? 20.692 14.466 8.768 1.00 64.62 107 GLY A C 1
ATOM 860 O O . GLY A 1 107 ? 21.364 15.317 9.341 1.00 64.62 107 GLY A O 1
ATOM 861 N N . LEU A 1 108 ? 20.806 14.228 7.458 1.00 70.50 108 LEU A N 1
ATOM 862 C CA . LEU A 1 108 ? 21.772 14.862 6.550 1.00 70.50 108 LEU A CA 1
ATOM 863 C C . LEU A 1 108 ? 21.166 16.029 5.748 1.00 70.50 108 LEU A C 1
ATOM 865 O O . LEU A 1 108 ? 21.825 16.600 4.878 1.00 70.50 108 LEU A O 1
ATOM 869 N N . GLU A 1 109 ? 19.898 16.365 6.000 1.00 71.56 109 GLU A N 1
ATOM 870 C CA . GLU A 1 109 ? 19.200 17.459 5.324 1.00 71.56 109 GLU A CA 1
ATOM 871 C C . GLU A 1 109 ? 19.567 18.830 5.928 1.00 71.56 109 GLU A C 1
ATOM 873 O O . GLU A 1 109 ? 19.676 18.941 7.155 1.00 71.56 109 GLU A O 1
ATOM 878 N N . PRO A 1 110 ? 19.707 19.892 5.105 1.00 78.69 110 PRO A N 1
ATOM 879 C CA . PRO A 1 110 ? 19.940 21.255 5.584 1.00 78.69 110 PRO A CA 1
ATOM 880 C C . PRO A 1 110 ? 18.874 21.729 6.582 1.00 78.69 110 PRO A C 1
ATOM 882 O O . PRO A 1 110 ? 17.685 21.444 6.421 1.00 78.69 110 PRO A O 1
ATOM 885 N N . SER A 1 111 ? 19.279 22.525 7.576 1.00 80.75 111 SER A N 1
ATOM 886 C CA . SER A 1 111 ? 18.403 23.010 8.657 1.00 80.75 111 SER A CA 1
ATOM 887 C C . SER A 1 111 ? 17.156 23.745 8.152 1.00 80.75 111 SER A C 1
ATOM 889 O O . SER A 1 111 ? 16.065 23.516 8.672 1.00 80.75 111 SER A O 1
ATOM 891 N N . TRP A 1 112 ? 17.275 24.541 7.084 1.00 82.06 112 TRP A N 1
ATOM 892 C CA . TRP A 1 112 ? 16.148 25.288 6.511 1.00 82.06 112 TRP A CA 1
ATOM 893 C C . TRP A 1 112 ? 14.992 24.386 6.046 1.00 82.06 112 TRP A C 1
ATOM 895 O O . TRP A 1 112 ? 13.829 24.775 6.160 1.00 82.06 112 TRP A O 1
ATOM 905 N N . ARG A 1 113 ? 15.271 23.157 5.577 1.00 75.44 113 ARG A N 1
ATOM 906 C CA . ARG A 1 113 ? 14.217 22.201 5.186 1.00 75.44 113 ARG A CA 1
ATOM 907 C C . ARG A 1 113 ? 13.409 21.729 6.384 1.00 75.44 113 ARG A C 1
ATOM 909 O O . ARG A 1 113 ? 12.198 21.550 6.263 1.00 75.44 113 ARG A O 1
ATOM 916 N N . ARG A 1 114 ? 14.066 21.556 7.536 1.00 71.19 114 ARG A N 1
ATOM 917 C CA . ARG A 1 114 ? 13.406 21.182 8.794 1.00 71.19 114 ARG A CA 1
ATOM 918 C C . ARG A 1 114 ? 12.498 22.312 9.269 1.00 71.19 114 ARG A C 1
ATOM 920 O O . ARG A 1 114 ? 11.344 22.050 9.595 1.00 71.19 114 ARG A O 1
ATOM 927 N N . THR A 1 115 ? 12.975 23.556 9.200 1.00 79.81 115 THR A N 1
ATOM 928 C CA . THR A 1 115 ? 12.194 24.752 9.556 1.00 79.81 115 THR A CA 1
ATOM 929 C C . THR A 1 115 ? 10.933 24.889 8.704 1.00 79.81 115 THR A C 1
ATOM 931 O O . THR A 1 115 ? 9.851 25.109 9.237 1.00 79.81 115 THR A O 1
ATOM 934 N N . LEU A 1 116 ? 11.044 24.689 7.387 1.00 76.12 116 LEU A N 1
ATOM 935 C CA . LEU A 1 116 ? 9.904 24.770 6.465 1.00 76.12 116 LEU A CA 1
ATOM 936 C C . LEU A 1 116 ? 9.051 23.492 6.415 1.00 76.12 116 LEU A C 1
ATOM 938 O O . LEU A 1 116 ? 8.094 23.431 5.646 1.00 76.12 116 LEU A O 1
ATOM 942 N N . ARG A 1 117 ? 9.401 22.454 7.190 1.00 75.81 117 ARG A N 1
ATOM 943 C CA . ARG A 1 117 ? 8.766 21.122 7.152 1.00 75.81 117 ARG A CA 1
ATOM 944 C C . ARG A 1 117 ? 8.670 20.538 5.732 1.00 75.81 117 ARG A C 1
ATOM 946 O O . ARG A 1 117 ? 7.781 19.741 5.431 1.00 75.81 117 ARG A O 1
ATOM 953 N N . LEU A 1 118 ? 9.610 20.905 4.859 1.00 73.62 118 LEU A N 1
ATOM 954 C CA . LEU A 1 118 ? 9.710 20.407 3.488 1.00 73.62 118 LEU A CA 1
ATOM 955 C C . LEU A 1 118 ? 10.403 19.050 3.503 1.00 73.62 118 LEU A C 1
ATOM 957 O O . LEU A 1 118 ? 11.583 18.915 3.173 1.00 73.62 118 LEU A O 1
ATOM 961 N N . THR A 1 119 ? 9.656 18.037 3.935 1.00 70.44 119 THR A N 1
ATOM 962 C CA . THR A 1 119 ? 10.154 16.666 3.949 1.00 70.44 119 THR A CA 1
ATOM 963 C C . THR A 1 119 ? 10.473 16.203 2.522 1.00 70.44 119 THR A C 1
ATOM 965 O O . THR A 1 119 ? 9.863 16.684 1.559 1.00 70.44 119 THR A O 1
ATOM 968 N N . PRO A 1 120 ? 11.388 15.234 2.361 1.00 68.88 120 PRO A N 1
ATOM 969 C CA . PRO A 1 120 ? 11.608 14.523 1.104 1.00 68.88 120 PRO A CA 1
ATOM 970 C C . PRO A 1 120 ? 10.329 14.180 0.325 1.00 68.88 120 PRO A C 1
ATOM 972 O O . PRO A 1 120 ? 10.230 14.449 -0.870 1.00 68.88 120 PRO A O 1
ATOM 975 N N . VAL A 1 121 ? 9.317 13.672 1.034 1.00 70.12 121 VAL A N 1
ATOM 976 C CA . VAL A 1 121 ? 8.012 13.287 0.480 1.00 70.12 121 VAL A CA 1
ATOM 977 C C . VAL A 1 121 ? 7.233 14.499 -0.036 1.00 70.12 121 VAL A C 1
ATOM 979 O O . VAL A 1 121 ? 6.683 14.457 -1.133 1.00 70.12 121 VAL A O 1
ATOM 982 N N . VAL A 1 122 ? 7.197 15.599 0.722 1.00 74.00 122 VAL A N 1
ATOM 983 C CA . VAL A 1 122 ? 6.528 16.841 0.294 1.00 74.00 122 VAL A CA 1
ATOM 984 C C . VAL A 1 122 ? 7.219 17.424 -0.937 1.00 74.00 122 VAL A C 1
ATOM 986 O O . VAL A 1 122 ? 6.555 17.794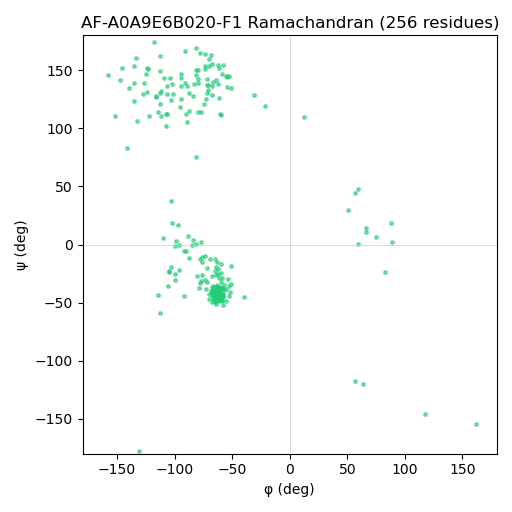 -1.904 1.00 74.00 122 VAL A O 1
ATOM 989 N N . MET A 1 123 ? 8.552 17.450 -0.940 1.00 75.94 123 MET A N 1
ATOM 990 C CA . MET A 1 123 ? 9.337 17.922 -2.081 1.00 75.94 123 MET A CA 1
ATOM 991 C C . MET A 1 123 ? 9.120 17.060 -3.324 1.00 75.94 123 MET A C 1
ATOM 993 O O . MET A 1 123 ? 9.057 17.592 -4.431 1.00 75.94 123 MET A O 1
ATOM 997 N N . ASP A 1 124 ? 8.977 15.744 -3.165 1.00 74.88 124 ASP A N 1
ATOM 998 C CA . ASP A 1 124 ? 8.622 14.875 -4.282 1.00 74.88 124 ASP A CA 1
ATOM 999 C C . ASP A 1 124 ? 7.269 15.229 -4.886 1.00 74.88 124 ASP A C 1
ATOM 1001 O O . ASP A 1 124 ? 7.154 15.417 -6.093 1.00 74.88 124 ASP A O 1
ATOM 1005 N N . ARG A 1 125 ? 6.254 15.384 -4.034 1.00 78.62 125 ARG A N 1
ATOM 1006 C CA . ARG A 1 125 ? 4.886 15.701 -4.458 1.00 78.62 125 ARG A CA 1
ATOM 1007 C C . ARG A 1 125 ? 4.789 17.040 -5.183 1.00 78.62 125 ARG A C 1
ATOM 1009 O O . ARG A 1 125 ? 3.932 17.221 -6.045 1.00 78.62 125 ARG A O 1
ATOM 1016 N N . LEU A 1 126 ? 5.678 17.977 -4.867 1.00 80.25 126 LEU A N 1
ATOM 1017 C CA . LEU A 1 126 ? 5.754 19.260 -5.561 1.00 80.25 126 LEU A CA 1
ATOM 1018 C C . LEU A 1 126 ? 6.475 19.162 -6.912 1.00 80.25 126 LEU A C 1
ATOM 1020 O O . LEU A 1 126 ? 6.084 19.840 -7.860 1.00 80.25 126 LEU A O 1
ATOM 1024 N N . LEU A 1 127 ? 7.524 18.340 -7.010 1.00 82.50 127 LEU A N 1
ATOM 1025 C CA . LEU A 1 127 ? 8.457 18.372 -8.142 1.00 82.50 127 LEU A CA 1
ATOM 1026 C C . LEU A 1 127 ? 8.290 17.224 -9.143 1.00 82.50 127 LEU A C 1
ATOM 1028 O O . LEU A 1 127 ? 8.734 17.346 -10.285 1.00 82.50 127 LEU A O 1
ATOM 1032 N N . ALA A 1 128 ? 7.708 16.098 -8.739 1.00 85.06 128 ALA A N 1
ATOM 1033 C CA . ALA A 1 128 ? 7.552 14.935 -9.600 1.00 85.06 128 ALA A CA 1
ATOM 1034 C C . ALA A 1 128 ? 6.328 15.084 -10.525 1.00 85.06 128 ALA A C 1
ATOM 1036 O O . ALA A 1 128 ? 5.304 15.639 -10.120 1.00 85.06 128 ALA A O 1
ATOM 1037 N N . PRO A 1 129 ? 6.373 14.562 -11.763 1.00 90.19 129 PRO A N 1
ATOM 1038 C CA . PRO A 1 129 ? 5.179 14.439 -12.596 1.00 90.19 129 PRO A CA 1
ATOM 1039 C C . PRO A 1 129 ? 4.100 13.586 -11.913 1.00 90.19 129 PRO A C 1
ATOM 1041 O O . PRO A 1 129 ? 4.427 12.600 -11.253 1.00 90.19 129 PRO A O 1
ATOM 1044 N N . GLN A 1 130 ? 2.817 13.896 -12.137 1.00 88.81 130 GLN A N 1
ATOM 1045 C CA . GLN A 1 130 ? 1.689 13.170 -11.521 1.00 88.81 130 GLN A CA 1
ATOM 1046 C C . GLN A 1 130 ? 1.756 11.652 -11.745 1.00 88.81 130 GLN A C 1
ATOM 1048 O O . GLN A 1 130 ? 1.396 10.867 -10.870 1.00 88.81 130 GLN A O 1
ATOM 1053 N N . THR A 1 131 ? 2.234 11.229 -12.915 1.00 91.88 131 THR A N 1
ATOM 1054 C CA . THR A 1 131 ? 2.406 9.814 -13.268 1.00 91.88 131 THR A CA 1
ATOM 1055 C C . THR A 1 131 ? 3.445 9.122 -12.391 1.00 91.88 131 THR A C 1
ATOM 1057 O O . THR A 1 131 ? 3.217 7.999 -11.953 1.00 91.88 131 THR A O 1
ATOM 1060 N N . VAL A 1 132 ? 4.557 9.798 -12.090 1.00 91.06 132 VAL A N 1
ATOM 1061 C CA . VAL A 1 132 ? 5.612 9.293 -11.200 1.00 91.06 132 VAL A CA 1
ATOM 1062 C C . VAL A 1 132 ? 5.114 9.254 -9.759 1.00 91.06 132 VAL A C 1
ATOM 1064 O O . VAL A 1 132 ? 5.325 8.255 -9.078 1.00 91.06 132 VAL A O 1
ATOM 1067 N N . GLN A 1 133 ? 4.397 10.292 -9.318 1.00 88.50 133 GLN A N 1
ATOM 1068 C CA . GLN A 1 133 ? 3.786 10.317 -7.985 1.00 88.50 133 GLN A CA 1
ATOM 1069 C C . GLN A 1 133 ? 2.800 9.164 -7.805 1.00 88.50 133 GLN A C 1
ATOM 1071 O O . GLN A 1 133 ? 2.876 8.430 -6.828 1.00 88.50 133 GLN A O 1
ATOM 1076 N N . SER A 1 134 ? 1.916 8.959 -8.784 1.00 91.12 134 SER A N 1
ATOM 1077 C CA . SER A 1 134 ? 0.931 7.872 -8.754 1.00 91.12 134 SER A CA 1
ATOM 1078 C C . SER A 1 134 ? 1.610 6.504 -8.756 1.00 91.12 134 SER A C 1
ATOM 1080 O O . SER A 1 134 ? 1.214 5.625 -8.001 1.00 91.12 134 SER A O 1
ATOM 1082 N N . PHE A 1 135 ? 2.669 6.326 -9.552 1.00 93.75 135 PHE A N 1
ATOM 1083 C CA . PHE A 1 135 ? 3.461 5.097 -9.542 1.00 93.75 135 PHE A CA 1
ATOM 1084 C C . PHE A 1 135 ? 4.101 4.835 -8.170 1.00 93.75 135 PHE A C 1
ATOM 1086 O O . PHE A 1 135 ? 4.007 3.727 -7.642 1.00 93.75 135 PHE A O 1
ATOM 1093 N N . ARG A 1 136 ? 4.705 5.858 -7.557 1.00 89.50 136 ARG A N 1
ATOM 1094 C CA . ARG A 1 136 ? 5.321 5.750 -6.232 1.00 89.50 136 ARG A CA 1
ATOM 1095 C C . ARG A 1 136 ? 4.293 5.436 -5.140 1.00 89.50 136 ARG A C 1
ATOM 1097 O O . ARG A 1 136 ? 4.480 4.484 -4.386 1.00 89.50 136 ARG A O 1
ATOM 1104 N N . ASP A 1 137 ? 3.212 6.206 -5.074 1.00 86.44 137 ASP A N 1
ATOM 1105 C CA . ASP A 1 137 ? 2.244 6.127 -3.976 1.00 86.44 137 ASP A CA 1
ATOM 1106 C C . ASP A 1 137 ? 1.301 4.920 -4.096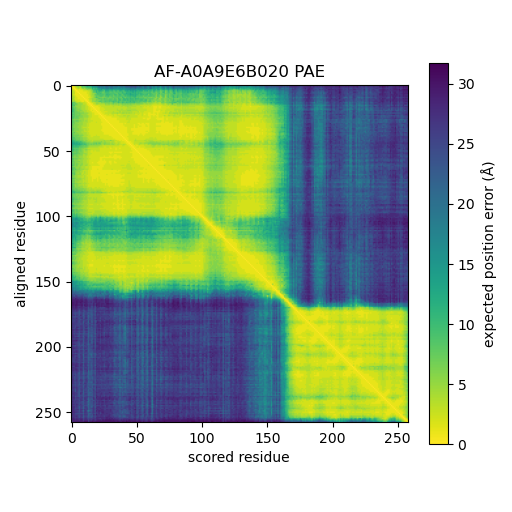 1.00 86.44 137 ASP A C 1
ATOM 1108 O O . ASP A 1 137 ? 0.886 4.388 -3.068 1.00 86.44 137 ASP A O 1
ATOM 1112 N N . LEU A 1 138 ? 0.972 4.475 -5.316 1.00 91.50 138 LEU A N 1
ATOM 1113 C CA . LEU A 1 138 ? -0.031 3.424 -5.544 1.00 91.50 138 LEU A CA 1
ATOM 1114 C C . LEU A 1 138 ? 0.561 2.061 -5.921 1.00 91.50 138 LEU A C 1
ATOM 1116 O O . LEU A 1 138 ? -0.114 1.057 -5.726 1.00 91.50 138 LEU A O 1
ATOM 1120 N N . VAL A 1 139 ? 1.783 2.006 -6.467 1.00 95.38 139 VAL A N 1
ATOM 1121 C CA . VAL A 1 139 ? 2.418 0.741 -6.891 1.00 95.38 139 VAL A CA 1
ATOM 1122 C C . VAL A 1 139 ? 3.628 0.428 -6.020 1.00 95.38 139 VAL A C 1
ATOM 1124 O O . VAL A 1 139 ? 3.646 -0.594 -5.345 1.00 95.38 139 VAL A O 1
ATOM 1127 N N . VAL A 1 140 ? 4.627 1.317 -5.977 1.00 92.00 140 VAL A N 1
ATOM 1128 C CA . VAL A 1 140 ? 5.864 1.074 -5.207 1.00 92.00 140 VAL A CA 1
ATOM 1129 C C . VAL A 1 140 ? 5.554 0.893 -3.724 1.00 92.00 140 VAL A C 1
ATOM 1131 O O . VAL A 1 140 ? 6.027 -0.059 -3.108 1.00 92.00 140 VAL A O 1
ATOM 1134 N N . ARG A 1 141 ? 4.728 1.775 -3.152 1.00 86.81 141 ARG A N 1
ATOM 1135 C CA . ARG A 1 141 ? 4.316 1.670 -1.750 1.00 86.81 141 ARG A CA 1
ATOM 1136 C C . ARG A 1 141 ? 3.520 0.396 -1.463 1.00 86.81 141 ARG A C 1
ATOM 1138 O O . ARG A 1 141 ? 3.740 -0.194 -0.415 1.00 86.81 141 ARG A O 1
ATOM 1145 N N . ASP A 1 142 ? 2.627 -0.018 -2.361 1.00 90.62 142 ASP A N 1
ATOM 1146 C CA . ASP A 1 142 ? 1.811 -1.235 -2.203 1.00 90.62 142 ASP A CA 1
ATOM 1147 C C . ASP A 1 142 ? 2.704 -2.490 -2.165 1.00 90.62 142 ASP A C 1
ATOM 1149 O O . ASP A 1 142 ? 2.588 -3.311 -1.256 1.00 90.62 142 ASP A O 1
ATOM 1153 N N . LEU A 1 143 ? 3.683 -2.573 -3.074 1.00 90.94 143 LEU A N 1
ATOM 1154 C CA . LEU A 1 143 ? 4.668 -3.659 -3.121 1.00 90.94 143 LEU A CA 1
ATOM 1155 C C . LEU A 1 143 ? 5.598 -3.674 -1.896 1.00 90.94 143 LEU A C 1
ATOM 1157 O O . LEU A 1 143 ? 5.795 -4.722 -1.282 1.00 90.94 143 LEU A O 1
ATOM 1161 N N . LEU A 1 144 ? 6.150 -2.519 -1.508 1.00 84.81 144 LEU A N 1
ATOM 1162 C CA . LEU A 1 144 ? 7.025 -2.421 -0.334 1.00 84.81 144 LEU A CA 1
ATOM 1163 C C . LEU A 1 144 ? 6.276 -2.707 0.967 1.00 84.81 144 LEU A C 1
ATOM 1165 O O . LEU A 1 144 ? 6.819 -3.376 1.844 1.00 84.81 144 LEU A O 1
ATOM 1169 N N . ALA A 1 145 ? 5.029 -2.244 1.092 1.00 83.56 145 ALA A N 1
ATOM 1170 C CA . ALA A 1 145 ? 4.196 -2.548 2.249 1.00 83.56 145 ALA A CA 1
ATOM 1171 C C . ALA A 1 145 ? 4.031 -4.063 2.412 1.00 83.56 145 ALA A C 1
ATOM 1173 O O . ALA A 1 145 ? 4.186 -4.567 3.521 1.00 83.56 145 ALA A O 1
ATOM 1174 N N . ARG A 1 146 ? 3.811 -4.808 1.319 1.00 85.75 146 ARG A N 1
ATOM 1175 C CA . ARG A 1 146 ? 3.752 -6.277 1.362 1.00 85.75 146 ARG A CA 1
ATOM 1176 C C . ARG A 1 146 ? 5.074 -6.923 1.780 1.00 85.75 146 ARG A C 1
ATOM 1178 O O . ARG A 1 146 ? 5.053 -7.904 2.523 1.00 85.75 146 ARG A O 1
ATOM 1185 N N . TYR A 1 147 ? 6.208 -6.404 1.311 1.00 80.94 147 TYR A N 1
ATOM 1186 C CA . TYR A 1 147 ? 7.519 -6.953 1.660 1.00 80.94 147 TYR A CA 1
ATOM 1187 C C . TYR A 1 147 ? 7.854 -6.741 3.138 1.00 80.94 147 TYR A C 1
ATOM 1189 O O . TYR A 1 147 ? 8.184 -7.694 3.839 1.00 80.94 147 TYR A O 1
ATOM 1197 N N . PHE A 1 148 ? 7.708 -5.517 3.647 1.00 74.81 148 PHE A N 1
ATOM 1198 C CA . PHE A 1 148 ? 8.005 -5.198 5.048 1.00 74.81 148 PHE A CA 1
ATOM 1199 C C . PHE A 1 148 ? 6.962 -5.732 6.035 1.00 74.81 148 PHE A C 1
ATOM 1201 O O . PHE A 1 148 ? 7.205 -5.752 7.235 1.00 74.81 148 PHE A O 1
ATOM 1208 N N . THR A 1 149 ? 5.827 -6.228 5.545 1.00 74.25 149 THR A N 1
ATOM 1209 C CA . THR A 1 149 ? 4.869 -7.023 6.329 1.00 74.25 149 THR A CA 1
ATOM 1210 C C . THR A 1 149 ? 5.061 -8.527 6.130 1.00 74.25 149 THR A C 1
ATOM 1212 O O . THR A 1 149 ? 4.167 -9.295 6.457 1.00 74.25 149 THR A O 1
ATOM 1215 N N . SER A 1 150 ? 6.211 -8.966 5.601 1.00 73.38 150 SER A N 1
ATOM 1216 C CA . SER A 1 150 ? 6.589 -10.378 5.445 1.00 73.38 150 SER A CA 1
ATOM 1217 C C . SER A 1 150 ? 7.762 -10.763 6.347 1.00 73.38 150 SER A C 1
ATOM 1219 O O . SER A 1 150 ? 8.537 -9.902 6.772 1.00 73.38 150 SER A O 1
ATOM 1221 N N . ALA A 1 151 ? 7.954 -12.070 6.559 1.00 73.50 151 ALA A N 1
ATOM 1222 C CA . ALA A 1 151 ? 9.057 -12.571 7.376 1.00 73.50 151 ALA A CA 1
ATOM 1223 C C . ALA A 1 151 ? 10.432 -12.140 6.907 1.00 73.50 151 ALA A C 1
ATOM 1225 O O . ALA A 1 151 ? 11.324 -11.879 7.710 1.00 73.50 151 ALA A O 1
ATOM 1226 N N . ARG A 1 152 ? 10.589 -12.042 5.593 1.00 76.62 152 ARG A N 1
ATOM 1227 C CA . ARG A 1 152 ? 11.838 -11.636 4.961 1.00 76.62 152 ARG A CA 1
ATOM 1228 C C . ARG A 1 152 ? 12.130 -10.164 5.211 1.00 76.62 152 ARG A C 1
ATOM 1230 O O . ARG A 1 152 ? 13.228 -9.834 5.646 1.00 76.62 152 ARG A O 1
ATOM 1237 N N . GLY A 1 153 ? 11.130 -9.302 5.027 1.00 73.38 153 GLY A N 1
ATOM 1238 C CA . GLY A 1 153 ? 11.270 -7.872 5.293 1.00 73.38 153 GLY A CA 1
ATOM 1239 C C . GLY A 1 153 ? 11.630 -7.574 6.749 1.00 73.38 153 GLY A C 1
ATOM 1240 O O . GLY A 1 153 ? 12.464 -6.709 6.992 1.00 73.38 153 GLY A O 1
ATOM 1241 N N . TRP A 1 154 ? 11.072 -8.331 7.699 1.00 69.31 154 TRP A N 1
ATOM 1242 C CA . TRP A 1 154 ? 11.399 -8.219 9.128 1.00 69.31 154 TRP A CA 1
ATOM 1243 C C . TRP A 1 154 ? 12.827 -8.659 9.461 1.00 69.31 154 TRP A C 1
ATOM 1245 O O . TRP A 1 154 ? 13.537 -7.955 10.177 1.00 69.31 154 TRP A O 1
ATOM 1255 N N . LYS A 1 155 ? 13.291 -9.769 8.879 1.00 70.31 155 LYS A N 1
ATOM 1256 C CA . LYS A 1 155 ? 14.686 -10.205 9.037 1.00 70.31 155 LYS A CA 1
ATOM 1257 C C . LYS A 1 155 ? 15.677 -9.180 8.484 1.00 70.31 155 LYS A C 1
ATOM 1259 O O . LYS A 1 155 ? 16.719 -8.955 9.089 1.00 70.31 155 LYS A O 1
ATOM 1264 N N . LEU A 1 156 ? 15.348 -8.523 7.366 1.00 66.88 156 LEU A N 1
ATOM 1265 C CA . LEU A 1 156 ? 16.209 -7.504 6.752 1.00 66.88 156 LEU A CA 1
ATOM 1266 C C . LEU A 1 156 ? 16.428 -6.284 7.660 1.00 66.88 156 LEU A C 1
ATOM 1268 O O . LEU A 1 156 ? 17.515 -5.712 7.669 1.00 66.88 156 LEU A O 1
ATOM 1272 N N . VAL A 1 157 ? 15.410 -5.879 8.421 1.00 58.06 157 VAL A N 1
ATOM 1273 C CA . VAL A 1 157 ? 15.505 -4.737 9.346 1.00 58.06 157 VAL A CA 1
ATOM 1274 C C . VAL A 1 157 ? 16.115 -5.111 10.706 1.00 58.06 157 VAL A C 1
ATOM 1276 O O . VAL A 1 157 ? 16.220 -4.250 11.575 1.00 58.06 157 VAL A O 1
ATOM 1279 N N . GLY A 1 158 ? 16.557 -6.362 10.878 1.00 48.34 158 GLY A N 1
ATOM 1280 C CA . GLY A 1 158 ? 17.267 -6.822 12.072 1.00 48.34 158 GLY A CA 1
ATOM 1281 C C . GLY A 1 158 ? 16.372 -7.327 13.204 1.00 48.34 158 GLY A C 1
ATOM 1282 O O . GLY A 1 158 ? 16.840 -7.406 14.335 1.00 48.34 158 GLY A O 1
ATOM 1283 N N . TYR A 1 159 ? 15.109 -7.670 12.928 1.00 47.38 159 TYR A N 1
ATOM 1284 C CA . TYR A 1 159 ? 14.251 -8.340 13.908 1.00 47.38 159 TYR A CA 1
ATOM 1285 C C . TYR A 1 159 ? 14.395 -9.864 13.808 1.00 47.38 159 TYR A C 1
ATOM 1287 O O . TYR A 1 159 ? 14.411 -10.424 12.709 1.00 47.38 159 TYR A O 1
ATOM 1295 N N . GLU A 1 160 ? 14.495 -10.535 14.960 1.00 45.00 160 GLU A N 1
ATOM 1296 C CA . GLU A 1 160 ? 14.735 -11.986 15.032 1.00 45.00 160 GLU A CA 1
ATOM 1297 C C . GLU A 1 160 ? 13.498 -12.816 14.654 1.00 45.00 160 GLU A C 1
ATOM 1299 O O . GLU A 1 160 ? 13.630 -13.883 14.049 1.00 45.00 160 GLU A O 1
ATOM 1304 N N . GLU A 1 161 ? 12.294 -12.296 14.913 1.00 44.97 161 GLU A N 1
ATOM 1305 C CA . GLU A 1 161 ? 11.034 -12.983 14.632 1.00 44.97 161 GLU A CA 1
ATOM 1306 C C . GLU A 1 161 ? 10.082 -12.137 13.784 1.00 44.97 161 GLU A C 1
ATOM 1308 O O . GLU A 1 161 ? 9.915 -10.931 13.969 1.00 44.97 161 GLU A O 1
ATOM 1313 N N . PHE A 1 162 ? 9.436 -12.801 12.825 1.00 38.34 162 PHE A N 1
ATOM 1314 C CA . PHE A 1 162 ? 8.357 -12.227 12.037 1.00 38.34 162 PHE A CA 1
ATOM 1315 C C . PHE A 1 162 ? 7.031 -12.500 12.721 1.00 38.34 162 PHE A C 1
ATOM 1317 O O . PHE A 1 162 ? 6.582 -13.644 12.737 1.00 38.34 162 PHE A O 1
ATOM 1324 N N . SER A 1 163 ? 6.373 -11.458 13.219 1.00 39.75 163 SER A N 1
ATOM 1325 C CA . SER A 1 163 ? 5.146 -11.628 13.998 1.00 39.75 163 SER A CA 1
ATOM 1326 C C . SER A 1 163 ? 3.970 -12.206 13.203 1.00 39.75 163 SER A C 1
ATOM 1328 O O . SER A 1 163 ? 2.968 -12.561 13.813 1.00 39.75 163 SER A O 1
ATOM 1330 N N . GLY A 1 164 ? 4.026 -12.275 11.858 1.00 37.12 164 GLY A N 1
ATOM 1331 C CA . GLY A 1 164 ? 2.945 -12.810 11.005 1.00 37.12 164 GLY A CA 1
ATOM 1332 C C . GLY A 1 164 ? 1.599 -12.087 11.140 1.00 37.12 164 GLY A C 1
ATOM 1333 O O . GLY A 1 164 ? 0.611 -12.443 10.493 1.00 37.12 164 GLY A O 1
ATOM 1334 N N . HIS A 1 165 ? 1.551 -11.064 11.981 1.00 36.75 165 HIS A N 1
ATOM 1335 C CA . HIS A 1 165 ? 0.365 -10.417 12.481 1.00 36.75 165 HIS A CA 1
ATOM 1336 C C . HIS A 1 165 ? 0.623 -8.917 12.400 1.00 36.75 165 HIS A C 1
ATOM 1338 O O . HIS A 1 165 ? 1.616 -8.406 12.923 1.00 36.75 165 HIS A O 1
ATOM 1344 N N . VAL A 1 166 ? -0.276 -8.235 11.679 1.00 41.03 166 VAL A N 1
ATOM 1345 C CA . VAL A 1 166 ? -0.679 -6.840 11.920 1.00 41.03 166 VAL A CA 1
ATOM 1346 C C . VAL A 1 166 ? -0.345 -6.490 13.365 1.00 41.03 166 VAL A C 1
ATOM 1348 O O . VAL A 1 166 ? -0.848 -7.222 14.206 1.00 41.03 166 VAL A O 1
ATOM 1351 N N . ARG A 1 167 ? 0.528 -5.485 13.587 1.00 42.50 167 ARG A N 1
ATOM 1352 C CA . ARG A 1 167 ? 1.027 -4.981 14.888 1.00 42.50 167 ARG A CA 1
ATOM 1353 C C . ARG A 1 167 ? 0.700 -5.904 16.061 1.00 42.50 167 ARG A C 1
ATOM 1355 O O . ARG A 1 167 ? -0.466 -5.978 16.437 1.00 42.50 167 ARG A O 1
ATOM 1362 N N . THR A 1 168 ? 1.719 -6.568 16.617 1.00 43.75 168 THR A N 1
ATOM 1363 C CA . THR A 1 168 ? 1.610 -7.427 17.811 1.00 43.75 168 THR A CA 1
ATOM 1364 C C . THR A 1 168 ? 0.521 -6.910 18.739 1.00 43.75 168 THR A C 1
ATOM 1366 O O . THR A 1 168 ? 0.500 -5.719 19.040 1.00 43.75 168 THR A O 1
ATOM 1369 N N . LEU A 1 169 ? -0.397 -7.789 19.146 1.00 49.88 169 LEU A N 1
ATOM 1370 C CA . LEU A 1 169 ? -1.551 -7.463 19.996 1.00 49.88 169 LEU A CA 1
ATOM 1371 C C . LEU A 1 169 ? -1.144 -6.692 21.271 1.00 49.88 169 LEU A C 1
ATOM 1373 O O . LEU A 1 169 ? -1.965 -5.984 21.845 1.00 49.88 169 LEU A O 1
ATOM 1377 N N . ASP A 1 170 ? 0.142 -6.768 21.624 1.00 50.81 170 ASP A N 1
ATOM 1378 C CA . ASP A 1 170 ? 0.807 -6.127 22.756 1.00 50.81 170 ASP A CA 1
ATOM 1379 C C . ASP A 1 170 ? 1.330 -4.698 22.487 1.00 50.81 170 ASP A C 1
ATOM 1381 O O . ASP A 1 170 ? 1.716 -4.000 23.424 1.00 50.81 170 ASP A O 1
ATOM 1385 N N . GLU A 1 171 ? 1.365 -4.225 21.233 1.00 62.06 171 GLU A N 1
ATOM 1386 C CA . GLU A 1 171 ? 1.669 -2.817 20.954 1.00 62.06 171 GLU A CA 1
ATOM 1387 C C . GLU A 1 171 ? 0.476 -1.948 21.374 1.00 62.06 171 GLU A C 1
ATOM 1389 O O . GLU A 1 171 ? -0.654 -2.214 20.949 1.00 62.06 171 GLU A O 1
ATOM 1394 N N . PRO A 1 172 ? 0.702 -0.871 22.150 1.00 74.31 172 PRO A N 1
ATOM 1395 C CA . PRO A 1 172 ? -0.370 0.028 22.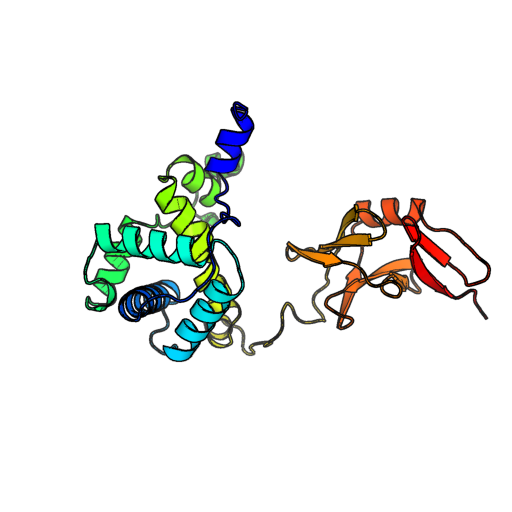541 1.00 74.31 172 PRO A CA 1
ATOM 1396 C C . PRO A 1 172 ? -1.000 0.656 21.292 1.00 74.31 172 PRO A C 1
ATOM 1398 O O . PRO A 1 172 ? -0.388 1.446 20.565 1.00 74.31 172 PRO A O 1
ATOM 1401 N N . CYS A 1 173 ? -2.246 0.273 21.035 1.00 84.62 173 CYS A N 1
ATOM 1402 C CA . CYS A 1 173 ? -3.063 0.805 19.961 1.00 84.62 173 CYS A CA 1
ATOM 1403 C C . CYS A 1 173 ? -3.921 1.940 20.519 1.00 84.62 173 CYS A C 1
ATOM 1405 O O . CYS A 1 173 ? -4.483 1.823 21.604 1.00 84.62 173 CYS A O 1
ATOM 1407 N N . GLU A 1 174 ? -4.013 3.045 19.783 1.00 93.62 174 GLU A N 1
ATOM 1408 C CA . GLU A 1 174 ? -4.763 4.224 20.216 1.00 93.62 174 GLU A CA 1
ATOM 1409 C C . GLU A 1 174 ? -5.802 4.583 19.153 1.00 93.62 174 GLU A C 1
ATOM 1411 O O . GLU A 1 174 ? -5.472 4.697 17.969 1.00 93.62 174 GLU A O 1
ATOM 1416 N N . VAL A 1 175 ? -7.046 4.802 19.565 1.00 95.50 175 VAL A N 1
ATOM 1417 C CA . VAL A 1 175 ? -8.096 5.393 18.739 1.00 95.50 175 VAL A CA 1
ATOM 1418 C C . VAL A 1 175 ? -7.852 6.899 18.661 1.00 95.50 175 VAL A C 1
ATOM 1420 O O . VAL A 1 175 ? -7.954 7.618 19.654 1.00 95.50 175 VAL A O 1
ATOM 1423 N N . ARG A 1 176 ? -7.532 7.389 17.463 1.00 94.00 176 ARG A N 1
ATOM 1424 C CA . ARG A 1 176 ? -7.212 8.805 17.211 1.00 94.00 176 ARG A CA 1
ATOM 1425 C C . ARG A 1 176 ? -8.387 9.618 16.708 1.00 94.00 176 ARG A C 1
ATOM 1427 O O . ARG A 1 176 ? -8.369 10.843 16.784 1.00 94.00 176 ARG A O 1
ATOM 1434 N N . ARG A 1 177 ? -9.380 8.948 16.133 1.00 95.44 177 ARG A N 1
ATOM 1435 C CA . ARG A 1 177 ? -10.600 9.578 15.643 1.00 95.44 177 ARG A CA 1
ATOM 1436 C C . ARG A 1 177 ? -11.758 8.618 15.815 1.00 95.44 177 ARG A C 1
ATOM 1438 O O . ARG A 1 177 ? -11.603 7.422 15.581 1.00 95.44 177 ARG A O 1
ATOM 1445 N N . VAL A 1 178 ? -12.893 9.182 16.184 1.00 96.44 178 VAL A N 1
ATOM 1446 C CA . VAL A 1 178 ? -14.174 8.497 16.269 1.00 96.44 178 VAL A CA 1
ATOM 1447 C C . VAL A 1 178 ? -15.155 9.322 15.448 1.00 96.44 178 VAL A C 1
ATOM 1449 O O . VAL A 1 178 ? -15.210 10.544 15.595 1.00 96.44 178 VAL A O 1
ATOM 1452 N N . GLU A 1 179 ? -15.874 8.670 14.549 1.00 94.88 179 GLU A N 1
ATOM 1453 C CA . GLU A 1 179 ? -16.912 9.275 13.721 1.00 94.88 179 GLU A CA 1
ATOM 1454 C C . GLU A 1 179 ? -18.211 8.498 13.908 1.00 94.88 179 GLU A C 1
ATOM 1456 O O . GLU A 1 179 ? -18.192 7.291 14.133 1.00 94.88 179 GLU A O 1
ATOM 1461 N N . PHE A 1 180 ? -19.336 9.200 13.830 1.00 94.50 180 PHE A N 1
ATOM 1462 C CA . PHE A 1 180 ? -20.664 8.607 13.927 1.00 94.50 180 PHE A CA 1
ATOM 1463 C C . PHE A 1 180 ? -21.319 8.732 12.555 1.00 94.50 180 PHE A C 1
ATOM 1465 O O . PHE A 1 180 ? -21.623 9.846 12.122 1.00 94.50 180 PHE A O 1
ATOM 1472 N N . GLU A 1 181 ? -21.501 7.612 11.861 1.00 91.06 181 GLU A N 1
ATOM 1473 C CA . GLU A 1 181 ? -22.117 7.573 10.534 1.00 91.06 181 GLU A CA 1
ATOM 1474 C C . GLU A 1 181 ? -23.346 6.662 10.565 1.00 91.06 181 GLU A C 1
ATOM 1476 O O . GLU A 1 181 ? -23.241 5.447 10.707 1.00 91.06 181 GLU A O 1
ATOM 1481 N N . GLY A 1 182 ? -24.537 7.256 10.441 1.00 93.00 182 GLY A N 1
ATOM 1482 C CA . GLY A 1 182 ? -25.793 6.519 10.595 1.00 93.00 182 GLY A CA 1
ATOM 1483 C C . GLY A 1 182 ? -25.944 5.968 12.014 1.00 93.00 182 GLY A C 1
ATOM 1484 O O . GLY A 1 182 ? -25.955 6.743 12.970 1.00 93.00 182 GLY A O 1
ATOM 1485 N N . ASP A 1 183 ? -26.046 4.643 12.126 1.00 94.44 183 ASP A N 1
ATOM 1486 C CA . ASP A 1 183 ? -26.122 3.915 13.400 1.00 94.44 183 ASP A CA 1
ATOM 1487 C C . ASP A 1 183 ? -24.741 3.382 13.859 1.00 94.44 183 ASP A C 1
ATOM 1489 O O . ASP A 1 183 ? -24.626 2.744 14.908 1.00 94.44 183 ASP A O 1
ATOM 1493 N N . ASP A 1 184 ? -23.676 3.625 13.084 1.00 94.06 184 ASP A N 1
ATOM 1494 C CA . ASP A 1 184 ? -22.360 3.016 13.286 1.00 94.06 184 ASP A CA 1
ATOM 1495 C C . ASP A 1 184 ? -21.335 3.975 13.916 1.00 94.06 184 ASP A C 1
ATOM 1497 O O . ASP A 1 184 ? -21.279 5.171 13.605 1.00 94.06 184 ASP A O 1
ATOM 1501 N N . ILE A 1 185 ? -20.477 3.426 14.785 1.00 95.81 185 ILE A N 1
ATOM 1502 C CA . ILE A 1 185 ? -19.268 4.096 15.282 1.00 95.81 185 ILE A CA 1
ATOM 1503 C C . ILE A 1 185 ? -18.078 3.657 14.427 1.00 95.81 185 ILE A C 1
ATOM 1505 O O . ILE A 1 185 ? -17.712 2.483 14.410 1.00 95.81 185 ILE A O 1
ATOM 1509 N N . ILE A 1 186 ? -17.435 4.607 13.751 1.00 95.00 186 ILE A N 1
ATOM 1510 C CA . ILE A 1 186 ? -16.244 4.373 12.932 1.00 95.00 186 ILE A CA 1
ATOM 1511 C C . ILE A 1 186 ? -15.006 4.851 13.686 1.00 95.00 186 ILE A C 1
ATOM 1513 O O . ILE A 1 186 ? -14.895 6.016 14.070 1.00 95.00 186 ILE A O 1
ATOM 1517 N N . LEU A 1 187 ? -14.040 3.954 13.864 1.00 94.06 187 LEU A N 1
ATOM 1518 C CA . LEU A 1 187 ? -12.775 4.222 14.535 1.00 94.06 187 LEU A CA 1
ATOM 1519 C C . LEU A 1 187 ? -11.657 4.402 13.514 1.00 94.06 187 LEU A C 1
ATOM 1521 O O . LEU A 1 187 ? -11.538 3.630 12.567 1.00 94.06 187 LEU A O 1
ATOM 1525 N N . THR A 1 188 ? -10.785 5.385 13.739 1.00 92.75 188 THR A N 1
ATOM 1526 C CA . THR A 1 188 ? -9.469 5.457 13.090 1.00 92.75 188 THR A CA 1
ATOM 1527 C C . THR A 1 188 ? -8.376 5.260 14.131 1.00 92.75 188 THR A C 1
ATOM 1529 O O . THR A 1 188 ? -8.251 6.051 15.071 1.00 92.75 188 THR A O 1
ATOM 1532 N N . LEU A 1 189 ? -7.557 4.231 13.938 1.00 90.31 189 LEU A N 1
ATOM 1533 C CA . LEU A 1 189 ? -6.511 3.817 14.870 1.00 90.31 189 LEU A CA 1
ATOM 1534 C C . LEU A 1 189 ? -5.161 4.491 14.571 1.00 90.31 189 LEU A C 1
ATOM 1536 O O . LEU A 1 189 ? -4.940 5.077 13.506 1.00 90.31 189 LEU A O 1
ATOM 1540 N N . SER A 1 190 ? -4.221 4.399 15.512 1.00 88.56 190 SER A N 1
ATOM 1541 C CA . SER A 1 190 ? -2.881 4.993 15.409 1.00 88.56 190 SER A CA 1
ATOM 1542 C C . SER A 1 190 ? -2.021 4.400 14.286 1.00 88.56 190 SER A C 1
ATOM 1544 O O . SER A 1 190 ? -1.073 5.049 13.840 1.00 88.56 190 SER A O 1
ATOM 1546 N N . ASP A 1 191 ? -2.368 3.207 13.793 1.00 81.88 191 ASP A N 1
ATOM 1547 C CA . ASP A 1 191 ? -1.783 2.570 12.604 1.00 81.88 191 ASP A CA 1
ATOM 1548 C C . ASP A 1 191 ? -2.487 2.943 11.286 1.00 81.88 191 ASP A C 1
ATOM 1550 O O . ASP A 1 191 ? -2.165 2.386 10.237 1.00 81.88 191 ASP A O 1
ATOM 1554 N N . ALA A 1 192 ? -3.421 3.898 11.330 1.00 80.25 192 ALA A N 1
ATOM 1555 C CA . ALA A 1 192 ? -4.278 4.324 10.225 1.00 80.25 192 ALA A CA 1
ATOM 1556 C C . ALA A 1 192 ? -5.294 3.276 9.734 1.00 80.25 192 ALA A C 1
ATOM 1558 O O . ALA A 1 192 ? -5.893 3.464 8.672 1.00 80.25 192 ALA A O 1
ATOM 1559 N N . THR A 1 193 ? -5.530 2.205 10.495 1.00 81.81 193 THR A N 1
ATOM 1560 C CA . THR A 1 193 ? -6.668 1.309 10.257 1.00 81.81 193 THR A CA 1
ATOM 1561 C C . THR A 1 193 ? -7.970 2.042 10.534 1.00 81.81 193 THR A C 1
ATOM 1563 O O . THR A 1 193 ? -8.065 2.794 11.504 1.00 81.81 193 THR A O 1
ATOM 1566 N N . VAL A 1 194 ? -8.962 1.794 9.681 1.00 87.69 194 VAL A N 1
ATOM 1567 C CA . VAL A 1 194 ? -10.336 2.257 9.859 1.00 87.69 194 VAL A CA 1
ATOM 1568 C C . VAL A 1 194 ? -11.227 1.036 10.016 1.00 87.69 194 VAL A C 1
ATOM 1570 O O . VAL A 1 194 ? -11.159 0.125 9.189 1.00 87.69 194 VAL A O 1
ATOM 1573 N N . GLU A 1 195 ? -12.037 1.007 11.065 1.00 89.88 195 GLU A N 1
ATOM 1574 C CA . GLU A 1 195 ? -12.954 -0.099 11.338 1.00 89.88 195 GLU A CA 1
ATOM 1575 C C . GLU A 1 195 ? -14.251 0.385 11.984 1.00 89.88 195 GLU A C 1
ATOM 1577 O O . GLU A 1 195 ? -14.282 1.418 12.653 1.00 89.88 195 GLU A O 1
ATOM 1582 N N . VAL A 1 196 ? -15.324 -0.369 11.748 1.00 93.25 196 VAL A N 1
ATOM 1583 C CA . VAL A 1 196 ? -16.610 -0.180 12.421 1.00 93.25 196 VAL A CA 1
ATOM 1584 C C . VAL A 1 196 ? -16.546 -0.916 13.751 1.00 93.25 196 VAL A C 1
ATOM 1586 O O . VAL A 1 196 ? -16.186 -2.095 13.788 1.00 93.25 196 VAL A O 1
ATOM 1589 N N . LEU A 1 197 ? -16.865 -0.215 14.833 1.00 94.38 197 LEU A N 1
ATOM 1590 C CA . LEU A 1 197 ? -16.870 -0.784 16.170 1.00 94.38 197 LEU A CA 1
ATOM 1591 C C . LEU A 1 197 ? -18.041 -1.758 16.322 1.00 94.38 197 LEU A C 1
ATOM 1593 O O . LEU A 1 197 ? -19.153 -1.476 15.882 1.00 94.38 197 LEU A O 1
ATOM 1597 N N . ALA A 1 198 ? -17.790 -2.903 16.950 1.00 91.75 198 ALA A N 1
ATOM 1598 C CA . ALA A 1 198 ? -18.851 -3.844 17.289 1.00 91.75 198 ALA A CA 1
ATOM 1599 C C . ALA A 1 198 ? -19.703 -3.320 18.458 1.00 91.75 198 ALA A C 1
ATOM 1601 O O . ALA A 1 198 ? -19.195 -2.611 19.325 1.00 91.75 198 ALA A O 1
ATOM 1602 N N . ASP A 1 199 ? -20.965 -3.740 18.530 1.00 90.25 199 ASP A N 1
ATOM 1603 C CA . ASP A 1 199 ? -21.918 -3.313 19.567 1.00 90.25 199 ASP A CA 1
ATOM 1604 C C . ASP A 1 199 ? -21.439 -3.651 21.000 1.00 90.25 199 ASP A C 1
ATOM 1606 O O . ASP A 1 199 ? -21.725 -2.929 21.948 1.00 90.25 199 ASP A O 1
ATOM 1610 N N . THR A 1 200 ? -20.639 -4.710 21.165 1.00 89.62 200 THR A N 1
ATOM 1611 C CA . THR A 1 200 ? -19.997 -5.104 22.440 1.00 89.62 200 THR A CA 1
ATOM 1612 C C . THR A 1 200 ? -18.518 -4.711 22.501 1.00 89.62 200 THR A C 1
ATOM 1614 O O . THR A 1 200 ? -17.720 -5.317 23.214 1.00 89.62 200 THR A O 1
ATOM 1617 N N . GLY A 1 201 ? -18.109 -3.783 21.639 1.00 92.06 201 GLY A N 1
ATOM 1618 C CA . GLY A 1 201 ? -16.718 -3.413 21.440 1.00 92.06 201 GLY A CA 1
ATOM 1619 C C . GLY A 1 201 ? -16.241 -2.278 22.341 1.00 92.06 201 GLY A C 1
ATOM 1620 O O . GLY A 1 201 ? -15.056 -1.976 22.303 1.00 92.06 201 GLY A O 1
ATOM 1621 N N . LEU A 1 202 ? -17.104 -1.638 23.135 1.00 95.69 202 LEU A N 1
ATOM 1622 C CA . LEU A 1 202 ? -16.683 -0.674 24.156 1.00 95.69 202 LEU A CA 1
ATOM 1623 C C . LEU A 1 202 ? -16.534 -1.369 25.505 1.00 95.69 202 LEU A C 1
ATOM 1625 O O . LEU A 1 202 ? -17.306 -2.256 25.847 1.00 95.69 202 LEU A O 1
ATOM 1629 N N . GLN A 1 203 ? -15.533 -0.953 26.272 1.00 94.81 203 GLN A N 1
ATOM 1630 C CA . GLN A 1 203 ? -15.310 -1.437 27.629 1.00 94.81 203 GLN A CA 1
ATOM 1631 C C . GLN A 1 203 ? -14.901 -0.281 28.534 1.00 94.81 203 GLN A C 1
ATOM 1633 O O . GLN A 1 203 ? -14.025 0.508 28.169 1.00 94.81 203 GLN A O 1
ATOM 1638 N N . LEU A 1 204 ? -15.494 -0.201 29.723 1.00 93.38 204 LEU A N 1
ATOM 1639 C CA . LEU A 1 204 ? -14.965 0.605 30.819 1.00 93.38 204 LEU A CA 1
ATOM 1640 C C . LEU A 1 204 ? -13.964 -0.243 31.611 1.00 93.38 204 LEU A C 1
ATOM 1642 O O . LEU A 1 204 ? -14.329 -1.263 32.190 1.00 93.38 204 LEU A O 1
ATOM 1646 N N . ALA A 1 205 ? -12.693 0.147 31.599 1.00 90.31 205 ALA A N 1
ATOM 1647 C CA . ALA A 1 205 ? -11.671 -0.534 32.385 1.00 90.31 205 ALA A CA 1
ATOM 1648 C C . ALA A 1 205 ? -11.732 -0.120 33.868 1.00 90.31 205 ALA A C 1
ATOM 1650 O O . ALA A 1 205 ? -12.325 0.899 34.221 1.00 90.31 205 ALA A O 1
ATOM 1651 N N . GLU A 1 206 ? -11.078 -0.895 34.739 1.00 88.44 206 GLU A N 1
ATOM 1652 C CA . GLU A 1 206 ? -11.028 -0.648 36.194 1.00 88.44 206 GLU A CA 1
ATOM 1653 C C . GLU A 1 206 ? -10.412 0.713 36.564 1.00 88.44 206 GLU A C 1
ATOM 1655 O O . GLU A 1 206 ? -10.704 1.273 37.617 1.00 88.44 206 GLU A O 1
ATOM 1660 N N . ASP A 1 207 ? -9.577 1.268 35.683 1.00 89.38 207 ASP A N 1
ATOM 1661 C CA . ASP A 1 207 ? -8.990 2.606 35.813 1.00 89.38 207 ASP A CA 1
ATOM 1662 C C . ASP A 1 207 ? -9.976 3.741 35.457 1.00 89.38 207 ASP A C 1
ATOM 1664 O O . ASP A 1 207 ? -9.602 4.915 35.475 1.00 89.38 207 ASP A O 1
ATOM 1668 N N . GLY A 1 208 ? -11.227 3.406 35.124 1.00 87.81 208 GLY A N 1
ATOM 1669 C CA . GLY A 1 208 ? -12.263 4.344 34.696 1.00 87.81 208 GLY A CA 1
ATOM 1670 C C . GLY A 1 208 ? -12.083 4.852 33.263 1.00 87.81 208 GLY A C 1
ATOM 1671 O O . GLY A 1 208 ? -12.814 5.746 32.831 1.00 87.81 208 GLY A O 1
ATOM 1672 N N . LEU A 1 209 ? -11.119 4.321 32.504 1.00 91.44 209 LEU A N 1
ATOM 1673 C CA . LEU A 1 209 ? -10.896 4.713 31.117 1.00 91.44 209 LEU A CA 1
ATOM 1674 C C . LEU A 1 209 ? -11.691 3.825 30.161 1.00 91.44 209 LEU A C 1
ATOM 1676 O O . LEU A 1 209 ? -11.746 2.603 30.292 1.00 91.44 209 LEU A O 1
ATOM 1680 N N . LEU A 1 210 ? -12.262 4.458 29.135 1.00 93.81 210 LEU A N 1
ATOM 1681 C CA . LEU A 1 210 ? -12.892 3.748 28.033 1.00 93.81 210 LEU A CA 1
ATOM 1682 C C . LEU A 1 210 ? -11.808 3.097 27.176 1.00 93.81 210 LEU A C 1
ATOM 1684 O O . LEU A 1 210 ? -10.747 3.682 26.926 1.00 93.81 210 LEU A O 1
ATOM 1688 N N . ARG A 1 211 ? -12.104 1.899 26.685 1.00 95.44 211 ARG A N 1
ATOM 1689 C CA . ARG A 1 211 ? -11.286 1.150 25.736 1.00 95.44 211 ARG A CA 1
ATOM 1690 C C . ARG A 1 211 ? -12.170 0.561 24.644 1.00 95.44 211 ARG A C 1
ATOM 1692 O O . ARG A 1 211 ? -13.358 0.329 24.853 1.00 95.44 211 ARG A O 1
ATOM 1699 N N . ALA A 1 212 ? -11.583 0.348 23.474 1.00 95.50 212 ALA A N 1
ATOM 1700 C CA . ALA A 1 212 ? -12.242 -0.292 22.345 1.00 95.50 212 ALA A CA 1
ATOM 1701 C C . ALA A 1 212 ? -11.620 -1.661 22.075 1.00 95.50 212 ALA A C 1
ATOM 1703 O O . ALA A 1 212 ? -10.400 -1.778 21.964 1.00 95.50 212 ALA A O 1
ATOM 1704 N N . ILE A 1 213 ? -12.446 -2.686 21.908 1.00 92.62 213 ILE A N 1
ATOM 1705 C CA . ILE A 1 213 ? -12.044 -3.952 21.316 1.00 92.62 213 ILE A CA 1
ATOM 1706 C C . ILE A 1 213 ? -12.030 -3.765 19.800 1.00 92.62 213 ILE A C 1
ATOM 1708 O O . ILE A 1 213 ? -13.056 -3.561 19.154 1.00 92.62 213 ILE A O 1
ATOM 1712 N N . THR A 1 214 ? -10.834 -3.852 19.245 1.00 87.62 214 THR A N 1
ATOM 1713 C CA . THR A 1 214 ? -10.507 -3.567 17.852 1.00 87.62 214 THR A CA 1
ATOM 1714 C C . THR A 1 214 ? -9.974 -4.813 17.153 1.00 87.62 214 THR A C 1
ATOM 1716 O O . THR A 1 214 ? -9.771 -5.864 17.779 1.00 87.62 214 THR A O 1
ATOM 1719 N N . LYS A 1 215 ? -9.749 -4.731 15.835 1.00 81.81 215 LYS A N 1
ATOM 1720 C CA . LYS A 1 215 ? -9.117 -5.810 15.052 1.00 81.81 215 LYS A CA 1
ATOM 1721 C C . LYS A 1 215 ? -9.856 -7.146 15.172 1.00 81.81 215 LYS A C 1
ATOM 1723 O O . LYS A 1 215 ? -9.236 -8.198 15.344 1.00 81.81 215 LYS A O 1
ATOM 1728 N N . TRP A 1 216 ? -11.186 -7.095 15.081 1.00 77.19 216 TRP A N 1
ATOM 1729 C CA . TRP A 1 216 ? -12.075 -8.260 15.181 1.00 77.19 216 TRP A CA 1
ATOM 1730 C C . TRP A 1 216 ? -11.949 -9.023 16.505 1.00 77.19 216 TRP A C 1
ATOM 1732 O O . TRP A 1 216 ? -11.823 -10.248 16.512 1.00 77.19 216 TRP A O 1
ATOM 1742 N N . GLY A 1 217 ? -11.960 -8.308 17.630 1.00 79.56 217 GLY A N 1
ATOM 1743 C CA . GLY A 1 217 ? -11.964 -8.953 18.945 1.00 79.56 217 GLY A CA 1
ATOM 1744 C C . GLY A 1 217 ? -10.580 -9.257 19.513 1.00 79.56 217 GLY A C 1
ATOM 1745 O O . GLY A 1 217 ? -10.484 -9.893 20.555 1.00 79.56 217 GLY A O 1
ATOM 1746 N N . ARG A 1 218 ? -9.505 -8.881 18.812 1.00 76.88 218 ARG A N 1
ATOM 1747 C CA . ARG A 1 218 ? -8.159 -9.375 19.129 1.00 76.88 218 ARG A CA 1
ATOM 1748 C C . ARG A 1 218 ? -7.326 -8.401 19.943 1.00 76.88 218 ARG A C 1
ATOM 1750 O O . ARG A 1 218 ? -6.411 -8.845 20.624 1.00 76.88 218 ARG A O 1
ATOM 1757 N N . GLN A 1 219 ? -7.610 -7.104 19.855 1.00 84.44 219 GLN A N 1
ATOM 1758 C CA . GLN A 1 219 ? -6.762 -6.075 20.445 1.00 84.44 219 GLN A CA 1
ATOM 1759 C C . GLN A 1 219 ? -7.585 -5.023 21.174 1.00 84.44 219 GLN A C 1
ATOM 1761 O O . GLN A 1 219 ? -8.596 -4.554 20.659 1.00 84.44 219 GLN A O 1
ATOM 1766 N N . THR A 1 220 ? -7.105 -4.586 22.331 1.00 90.94 220 THR A N 1
ATOM 1767 C CA . THR A 1 220 ? -7.694 -3.465 23.063 1.00 90.94 220 THR A CA 1
ATOM 1768 C C . THR A 1 220 ? -6.968 -2.172 22.697 1.00 90.94 220 THR A C 1
ATOM 1770 O O . THR A 1 220 ? -5.748 -2.082 22.828 1.00 90.94 220 THR A O 1
ATOM 1773 N N . ALA A 1 221 ? -7.708 -1.165 22.241 1.00 93.38 221 ALA A N 1
ATOM 1774 C CA . ALA A 1 221 ? -7.196 0.163 21.940 1.00 93.38 221 ALA A CA 1
ATOM 1775 C C . ALA A 1 221 ? -7.647 1.174 23.001 1.00 93.38 221 ALA A C 1
ATOM 1777 O O . ALA A 1 221 ? -8.813 1.197 23.401 1.00 93.38 221 ALA A O 1
ATOM 1778 N N . THR A 1 222 ? -6.730 2.031 23.444 1.00 95.38 222 THR A N 1
ATOM 1779 C CA . THR A 1 222 ? -7.056 3.176 24.302 1.00 95.38 222 THR A CA 1
ATOM 1780 C C . THR A 1 222 ? -7.578 4.328 23.454 1.00 95.38 222 THR A C 1
ATOM 1782 O O . THR A 1 222 ? -7.197 4.485 22.297 1.00 95.38 222 THR A O 1
ATOM 1785 N N . PHE A 1 223 ? -8.455 5.162 23.998 1.00 95.56 223 PHE A N 1
ATOM 1786 C CA . PHE A 1 223 ? -8.849 6.386 23.305 1.00 95.56 223 PHE A CA 1
ATOM 1787 C C . PHE A 1 223 ? -7.825 7.489 23.560 1.00 95.56 223 PHE A C 1
ATOM 1789 O O . PHE A 1 223 ? -7.392 7.693 24.693 1.00 95.56 223 PHE A O 1
ATOM 1796 N N . SER A 1 224 ? -7.483 8.253 22.520 1.00 93.00 224 SER A N 1
ATOM 1797 C CA . SER A 1 224 ? -6.780 9.522 22.716 1.00 93.00 224 SER A CA 1
ATOM 1798 C C . SER A 1 224 ? -7.612 10.446 23.611 1.00 93.00 224 SER A C 1
ATOM 1800 O O . SER A 1 224 ? -8.842 10.355 23.628 1.00 93.00 224 SER A O 1
ATOM 1802 N N . HIS A 1 225 ? -6.972 11.382 24.314 1.00 90.00 225 HIS A N 1
ATOM 1803 C CA . HIS A 1 225 ? -7.663 12.287 25.245 1.00 90.00 225 HIS A CA 1
ATOM 1804 C C . HIS A 1 225 ? -8.861 13.012 24.604 1.00 90.00 225 HIS A C 1
ATOM 1806 O O . HIS A 1 225 ? -9.920 13.144 25.210 1.00 90.00 225 HIS A O 1
ATOM 1812 N N . GLN A 1 226 ? -8.714 13.463 23.354 1.00 91.75 226 GLN A N 1
ATOM 1813 C CA . GLN A 1 226 ? -9.787 14.144 22.629 1.00 91.75 226 GLN A CA 1
ATOM 1814 C C . GLN A 1 226 ? -10.962 13.202 22.330 1.00 91.75 226 GLN A C 1
ATOM 1816 O O . GLN A 1 226 ? -12.117 13.575 22.517 1.00 91.75 226 GLN A O 1
ATOM 1821 N N . THR A 1 227 ? -10.676 11.986 21.861 1.00 93.31 227 THR A N 1
ATOM 1822 C CA . THR A 1 227 ? -11.718 11.001 21.538 1.00 93.31 227 THR A CA 1
ATOM 1823 C C . THR A 1 227 ? -12.387 10.427 22.781 1.00 93.31 227 THR A C 1
ATOM 1825 O O . THR A 1 227 ? -13.575 10.134 22.731 1.00 93.31 227 THR A O 1
ATOM 1828 N N . HIS A 1 228 ? -11.647 10.296 23.887 1.00 92.81 228 HIS A N 1
ATOM 1829 C CA . HIS A 1 228 ? -12.177 9.835 25.170 1.00 92.81 228 HIS A CA 1
ATOM 1830 C C . HIS A 1 228 ? -13.201 10.832 25.718 1.00 92.81 228 HIS A C 1
ATOM 1832 O O . HIS A 1 228 ? -14.330 10.436 25.986 1.00 92.81 228 HIS A O 1
ATOM 1838 N N . ALA A 1 229 ? -12.867 12.128 25.746 1.00 90.50 229 ALA A N 1
ATOM 1839 C CA . ALA A 1 229 ? -13.801 13.180 26.155 1.00 90.50 229 ALA A CA 1
ATOM 1840 C C . ALA A 1 229 ? -15.074 13.197 25.289 1.00 90.50 229 ALA A C 1
ATOM 1842 O O . ALA A 1 229 ? -16.183 13.233 25.811 1.00 90.50 229 ALA A O 1
ATOM 1843 N N . MET A 1 230 ? -14.917 13.090 23.965 1.00 92.12 230 MET A N 1
ATOM 1844 C CA . MET A 1 230 ? -16.046 13.089 23.030 1.00 92.12 230 MET A CA 1
ATOM 1845 C C . MET A 1 230 ? -16.984 11.882 23.213 1.00 92.12 230 MET A C 1
ATOM 1847 O O . MET A 1 230 ? -18.196 12.018 23.064 1.00 92.12 230 MET A O 1
ATOM 1851 N N . LEU A 1 231 ? -16.440 10.695 23.501 1.00 92.38 231 LEU A N 1
ATOM 1852 C CA . LEU A 1 231 ? -17.249 9.510 23.807 1.00 92.38 231 LEU A CA 1
ATOM 1853 C C . LEU A 1 231 ? -17.897 9.603 25.189 1.00 92.38 231 LEU A C 1
ATOM 1855 O O . LEU A 1 231 ? -19.053 9.218 25.328 1.00 92.38 231 LEU A O 1
ATOM 1859 N N . GLY A 1 232 ? -17.188 10.149 26.180 1.00 90.94 232 GLY A N 1
ATOM 1860 C CA . GLY A 1 232 ? -17.710 10.351 27.531 1.00 90.94 232 GLY A CA 1
ATOM 1861 C C . GLY A 1 232 ? -18.948 11.250 27.567 1.00 90.94 232 GLY A C 1
ATOM 1862 O O . GLY A 1 232 ? -19.892 10.952 28.287 1.00 90.94 232 GLY A O 1
ATOM 1863 N N . GLU A 1 233 ? -19.005 12.288 26.726 1.00 91.25 233 GLU A N 1
ATOM 1864 C CA . GLU A 1 233 ? -20.192 13.152 26.576 1.00 91.25 233 GLU A CA 1
ATOM 1865 C C . GLU A 1 233 ? -21.438 12.420 26.041 1.00 91.25 233 GLU A C 1
ATOM 1867 O O . GLU A 1 233 ? -22.543 12.955 26.114 1.00 91.25 233 GLU A O 1
ATOM 1872 N N . ARG A 1 234 ? -21.273 11.217 25.479 1.00 93.25 234 ARG A N 1
ATOM 1873 C CA . ARG A 1 234 ? -22.354 10.392 24.915 1.00 93.25 234 ARG A CA 1
ATOM 1874 C C . ARG A 1 234 ? -22.654 9.139 25.732 1.00 93.25 234 ARG A C 1
ATOM 1876 O O . ARG A 1 234 ? -23.425 8.298 25.272 1.00 93.25 234 ARG A O 1
ATOM 1883 N N . LEU A 1 235 ? -22.019 8.993 26.891 1.00 94.06 235 LEU A N 1
ATOM 1884 C CA . LEU A 1 235 ? -22.281 7.882 27.788 1.00 94.06 235 LEU A CA 1
ATOM 1885 C C . LEU A 1 235 ? -23.644 8.098 28.460 1.00 94.06 235 LEU A C 1
ATOM 1887 O O . LEU A 1 235 ? -23.895 9.140 29.062 1.00 94.06 235 LEU A O 1
ATOM 1891 N N . GLU A 1 236 ? -24.520 7.112 28.334 1.00 94.62 236 GLU A N 1
ATOM 1892 C CA . GLU A 1 236 ? -25.824 7.044 28.988 1.00 94.62 236 GLU A CA 1
ATOM 1893 C C . GLU A 1 236 ? -25.799 5.890 30.002 1.00 94.62 236 GLU A C 1
ATOM 1895 O O . GLU A 1 236 ? -25.107 4.894 29.795 1.00 94.62 236 GLU A O 1
ATOM 1900 N N . GLU A 1 237 ? -26.562 6.012 31.085 1.00 93.88 237 GLU A N 1
ATOM 1901 C CA . GLU A 1 237 ? -26.823 4.918 32.026 1.00 93.88 237 GLU A CA 1
ATOM 1902 C C . GLU A 1 237 ? -28.266 4.438 31.815 1.00 93.88 237 GLU A C 1
ATOM 1904 O O . GLU A 1 237 ? -29.192 5.254 31.747 1.00 93.88 237 GLU A O 1
ATOM 1909 N N . ASP A 1 238 ? -28.457 3.131 31.657 1.00 92.25 238 ASP A N 1
ATOM 1910 C CA . ASP A 1 238 ? -29.770 2.491 31.617 1.00 92.25 238 ASP A CA 1
ATOM 1911 C C . ASP A 1 238 ? -29.829 1.280 32.561 1.00 92.25 238 ASP A C 1
ATOM 1913 O O . ASP A 1 238 ? -28.872 0.980 33.274 1.00 92.25 238 ASP A O 1
ATOM 1917 N N . ASP A 1 239 ? -30.964 0.578 32.580 1.00 90.12 239 ASP A N 1
ATOM 1918 C CA . ASP A 1 239 ? -31.183 -0.575 33.467 1.00 90.12 239 ASP A CA 1
ATOM 1919 C C . ASP A 1 239 ? -30.166 -1.718 33.253 1.00 90.12 239 ASP A C 1
ATOM 1921 O O . ASP A 1 239 ? -30.053 -2.607 34.095 1.00 90.12 239 ASP A O 1
ATOM 1925 N N . SER A 1 240 ? -29.445 -1.723 32.124 1.00 86.94 240 SER A N 1
ATOM 1926 C CA . SER A 1 240 ? -28.404 -2.701 31.790 1.00 86.94 240 SER A CA 1
ATOM 1927 C C . SER A 1 240 ? -26.979 -2.202 32.036 1.00 86.94 240 SER A C 1
ATOM 1929 O O . SER A 1 240 ? -26.040 -2.974 31.852 1.00 86.94 240 SER A O 1
ATOM 1931 N N . GLY A 1 241 ? -26.805 -0.956 32.484 1.00 92.06 241 GLY A N 1
ATOM 1932 C CA . GLY A 1 241 ? -25.518 -0.358 32.828 1.00 92.06 241 GLY A CA 1
ATOM 1933 C C . GLY A 1 241 ? -25.171 0.846 31.963 1.00 92.06 241 GLY A C 1
ATOM 1934 O O . GLY A 1 241 ? -26.036 1.623 31.563 1.00 92.06 241 GLY A O 1
ATOM 1935 N N . PHE A 1 242 ? -23.883 1.019 31.679 1.00 94.38 242 PHE A N 1
ATOM 1936 C CA . PHE A 1 242 ? -23.398 2.114 30.846 1.00 94.38 242 PHE A CA 1
ATOM 1937 C C . PHE A 1 242 ? -23.427 1.726 29.370 1.00 94.38 242 PHE A C 1
ATOM 1939 O O . PHE A 1 242 ? -22.879 0.696 28.966 1.00 94.38 242 PHE A O 1
ATOM 1946 N N . ILE A 1 243 ? -24.006 2.600 28.550 1.00 95.94 243 ILE A N 1
ATOM 1947 C CA . ILE A 1 243 ? -24.126 2.424 27.105 1.00 95.94 243 ILE A CA 1
ATOM 1948 C C . ILE A 1 243 ? -23.733 3.696 26.350 1.00 95.94 243 ILE A C 1
ATOM 1950 O O . ILE A 1 243 ? -23.757 4.802 26.882 1.00 95.94 243 ILE A O 1
ATOM 1954 N N . VAL A 1 244 ? -23.424 3.553 25.063 1.00 95.75 244 VAL A N 1
ATOM 1955 C CA . VAL A 1 244 ? -23.396 4.665 24.103 1.00 95.75 244 VAL A CA 1
ATOM 1956 C C . VAL A 1 244 ? -24.465 4.411 23.049 1.00 95.75 244 VAL A C 1
ATOM 1958 O O . VAL A 1 244 ? -24.489 3.345 22.431 1.00 95.75 244 VAL A O 1
ATOM 1961 N N . ARG A 1 245 ? -25.351 5.383 22.812 1.00 94.62 245 ARG A N 1
ATOM 1962 C CA . ARG A 1 245 ? -26.408 5.266 21.799 1.00 94.62 245 ARG A CA 1
ATOM 1963 C C . ARG A 1 245 ? -26.042 6.021 20.527 1.00 94.62 245 ARG A C 1
ATOM 1965 O O . ARG A 1 245 ? -25.688 7.200 20.559 1.00 94.62 245 ARG A O 1
ATOM 1972 N N . VAL A 1 246 ? -26.153 5.346 19.386 1.00 94.12 246 VAL A N 1
ATOM 1973 C CA . VAL A 1 246 ? -25.935 5.948 18.064 1.00 94.12 246 VAL A CA 1
ATOM 1974 C C . VAL A 1 246 ? -27.085 5.538 17.162 1.00 94.12 246 VAL A C 1
ATOM 1976 O O . VAL A 1 246 ? -27.203 4.379 16.770 1.00 94.12 246 VAL A O 1
ATOM 1979 N N . GLY A 1 247 ? -27.975 6.495 16.899 1.00 91.62 247 GLY A N 1
ATOM 1980 C CA . GLY A 1 247 ? -29.223 6.241 16.186 1.00 91.62 247 GLY A CA 1
ATOM 1981 C C . GLY A 1 247 ? -30.051 5.158 16.881 1.00 91.62 247 GLY A C 1
ATOM 1982 O O . GLY A 1 247 ? -30.458 5.341 18.030 1.00 91.62 247 GLY A O 1
ATOM 1983 N N . ASN A 1 248 ? -30.291 4.039 16.197 1.00 92.62 248 ASN A N 1
ATOM 1984 C CA . ASN A 1 248 ? -31.055 2.908 16.741 1.00 92.62 248 ASN A CA 1
ATOM 1985 C C . ASN A 1 248 ? -30.197 1.839 17.436 1.00 92.62 248 ASN A C 1
ATOM 1987 O O . ASN A 1 248 ? -30.753 0.900 18.010 1.00 92.62 248 ASN A O 1
ATOM 1991 N N . LYS A 1 249 ? -28.864 1.952 17.387 1.00 94.12 249 LYS A N 1
ATOM 1992 C CA . LYS A 1 249 ? -27.956 0.991 18.018 1.00 94.12 249 LYS A CA 1
ATOM 1993 C C . LYS A 1 249 ? -27.539 1.429 19.416 1.00 94.12 249 LYS A C 1
ATOM 1995 O O . LYS A 1 249 ? -27.363 2.617 19.702 1.00 94.12 249 LYS A O 1
ATOM 2000 N N . LYS A 1 250 ? -27.348 0.427 20.272 1.00 94.50 250 LYS A N 1
ATOM 2001 C CA . LYS A 1 250 ? -26.769 0.557 21.607 1.00 94.50 250 LYS A CA 1
ATOM 2002 C C . LYS A 1 250 ? -25.424 -0.159 21.628 1.00 94.50 250 LYS A C 1
ATOM 2004 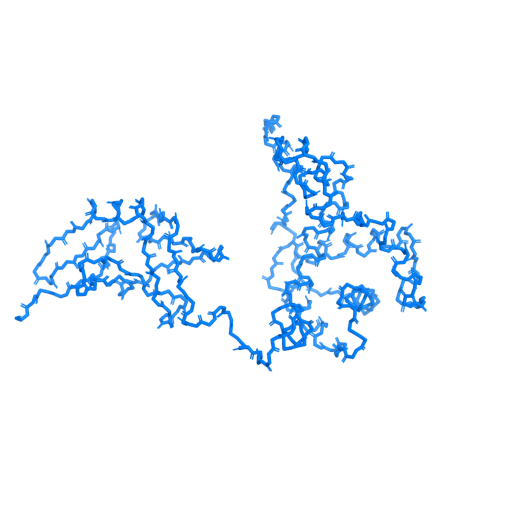O O . LYS A 1 250 ? -25.350 -1.315 21.221 1.00 94.50 250 LYS A O 1
ATOM 2009 N N . TYR A 1 251 ? -24.403 0.526 22.121 1.00 94.69 251 TYR A N 1
ATOM 2010 C CA . TYR A 1 251 ? -23.077 -0.029 22.344 1.00 94.69 251 TYR A CA 1
ATOM 2011 C C . TYR A 1 251 ? -22.890 -0.215 23.845 1.00 94.69 251 TYR A C 1
ATOM 2013 O O . TYR A 1 251 ? -22.848 0.776 24.574 1.00 94.69 251 TYR A O 1
ATOM 2021 N N . GLN A 1 252 ? -22.819 -1.465 24.299 1.00 94.25 252 GLN A N 1
ATOM 2022 C CA . GLN A 1 252 ? -22.637 -1.789 25.715 1.00 94.25 252 GLN A CA 1
ATOM 2023 C C . GLN A 1 252 ? -21.213 -1.418 26.136 1.00 94.25 252 GLN A C 1
ATOM 2025 O O . GLN A 1 252 ? -20.264 -1.738 25.420 1.00 94.25 252 GLN A O 1
ATOM 2030 N N . VAL A 1 253 ? -21.066 -0.731 27.271 1.00 93.38 253 VAL A N 1
ATOM 2031 C CA . VAL A 1 253 ? -19.770 -0.255 27.787 1.00 93.38 253 VAL A CA 1
ATOM 2032 C C . VAL A 1 253 ? -19.408 -0.953 29.097 1.00 93.38 253 VAL A C 1
ATOM 2034 O O . VAL A 1 253 ? -18.257 -1.349 29.284 1.00 93.38 253 VAL A O 1
ATOM 2037 N N . ALA A 1 254 ? -20.372 -1.091 30.005 1.00 90.62 254 ALA A N 1
ATOM 2038 C CA . ALA A 1 254 ? -20.235 -1.832 31.253 1.00 90.62 254 ALA A CA 1
ATOM 2039 C C . ALA A 1 254 ? -21.617 -2.249 31.750 1.00 90.62 254 ALA A C 1
ATOM 2041 O O . ALA A 1 254 ? -22.576 -1.500 31.577 1.00 90.62 254 ALA A O 1
ATOM 2042 N N . ASP A 1 255 ? -21.704 -3.412 32.382 1.00 86.19 255 ASP A N 1
ATOM 2043 C CA . ASP A 1 255 ? -22.961 -3.906 32.935 1.00 86.19 255 ASP A CA 1
ATOM 2044 C C . ASP A 1 255 ? -23.348 -3.132 34.204 1.00 86.19 255 ASP A C 1
ATOM 2046 O O . ASP A 1 255 ? -22.484 -2.619 34.922 1.00 86.19 255 ASP A O 1
ATOM 2050 N N . ALA A 1 256 ? -24.652 -3.034 34.477 1.00 76.81 256 ALA A N 1
ATOM 2051 C CA . ALA A 1 256 ? -25.150 -2.549 35.760 1.00 76.81 256 ALA A CA 1
ATOM 2052 C C . ALA A 1 256 ? -24.612 -3.497 36.839 1.00 76.81 256 ALA A C 1
ATOM 2054 O O . ALA A 1 256 ? -24.946 -4.680 36.832 1.00 76.81 256 ALA A O 1
ATOM 2055 N N . GLY A 1 257 ? -23.704 -3.000 37.682 1.00 68.50 257 GLY A N 1
ATOM 2056 C CA . GLY A 1 257 ? -22.930 -3.837 38.598 1.00 68.50 257 GLY A CA 1
ATOM 2057 C C . GLY A 1 257 ? -23.788 -4.755 39.476 1.00 68.50 257 GLY A C 1
ATOM 2058 O O . GLY A 1 257 ? -24.871 -4.365 39.916 1.00 68.50 257 GLY A O 1
ATOM 2059 N N . GLU A 1 258 ? -23.258 -5.955 39.742 1.00 41.12 258 GLU A N 1
ATOM 2060 C CA . GLU A 1 258 ? -23.527 -6.694 40.986 1.00 41.12 258 GLU A CA 1
ATOM 2061 C C . GLU A 1 258 ? -22.890 -5.982 42.189 1.00 41.12 258 GLU A C 1
ATOM 2063 O O . GLU A 1 258 ? -21.754 -5.466 42.049 1.00 41.12 258 GLU A O 1
#